Protein AF-A0A1A8PY53-F1 (afdb_monomer_lite)

Foldseek 3Di:
DVVVVVVVVVVVVVVVVVVVVVVVVVVVVVVVVVVVVVVVVVVVVVVVVVVVVVVVVVVVVVVVVVVVVVVVVVVVVVVVVVVVVVVVVVVVVVVVVVVVVVVVVVVVVVVVVVVVVVVVVVVVVVVVVVVVVVVVVVVVVVVVVVVVVVVVVVVVVVVVVVVVVVVVVVVVVVVVVVVVVVVVVVVVVVVVVVVVVVVVVVVVVVVVVVVVVVVVVVVVVVVVVVVVVVVLVVLVVVLVVCPVPPVVSVVSVVVSCVVPPDDDDDDDDDDDDDPPDPVVVVVVVVVVVVVVVVVVVVVVVVVVVVVVVVVVVVVVVVVVVVVVVVVVVVVVVVVVVVVVVVVVPDDDDDDDDDDDDDDDDD

Secondary structure (DSSP, 8-state):
-HHHHHHHHHHHHHHHHHHHHHHHHHHHHHHHHHHHHHHHHHHHHHHHHHHHHHHHHHHHHHHHHHHHHHHHHHHHHHHHHHHHHHHHHHHHHHHHHHHHHHHHHHHHHHHHHHHHHHHHHHHHHHHHHHHHHHHHHHHHHHHHHHHHHHHHHHHHHHHHHHHHHHHHHHHHHHHHHHHHHHHHHHHHHHHHHHHHHHHHHHHHHHHHHHHHHHHHHHHHHHHHHHHHHHHHHHHHHHHHTTTT-HHHHHHHHHHHHHHHS-------------S-HHHHHHHHHHHHHHHHHHHHHHHHHHHHHHHHHHHHHHHHHHHHHHHHHHHHHHHHHHHHHHHHHHHTT-----------------

pLDDT: mean 85.04, std 17.46, range [30.48, 98.69]

Sequence (362 aa):
LALEDLTQVYKVKLQEKTQLLVQHQKEAEQKVHEFEKILKQAKEDEKEKIRLIQARFEQQLHSEKETNEDLKKRAAVMAQKLHGAQRQADGWCDDVTKLKQEQQRLLGLIRSLEGDITEQKRQISGHEKTGLDKDNTISSLMKKNQDLETFKFLLEFQVNDFQKQMESQQDEINKTREKIQQLEDILLQKDKSNSQLKLSVSDLRLKLKTKDKEMRRETQKGKNLETFLERLKSDLHGCVGFIQDPKQLRDSILKMYSHYGPQLDHVEKSGAAQHVPEVFLHHQDLQEKTISSLKQKLENSAKEREKVSAQMTKENEMLITEINALRKELHVVRTQLVHMKRSRTRPDQDTPREELKHQEVR

Radius of gyration: 98.86 Å; chains: 1; bounding box: 203×68×296 Å

Organism: NCBI:txid451742

Structure (mmCIF, N/CA/C/O backbone):
data_AF-A0A1A8PY53-F1
#
_entry.id   AF-A0A1A8PY53-F1
#
loop_
_atom_site.group_PDB
_atom_site.id
_atom_site.type_symbol
_atom_site.label_atom_id
_atom_site.label_alt_id
_atom_site.label_comp_id
_atom_site.label_asym_id
_atom_site.label_entity_id
_atom_site.label_seq_id
_atom_site.pdbx_PDB_ins_code
_atom_site.Cartn_x
_atom_site.Cartn_y
_atom_site.Cartn_z
_atom_site.occupancy
_atom_site.B_iso_or_equiv
_atom_site.auth_seq_id
_atom_site.auth_comp_id
_atom_site.auth_asym_id
_atom_site.auth_atom_id
_atom_site.pdbx_PDB_model_num
ATOM 1 N N . LEU A 1 1 ? 104.056 30.413 -156.295 1.00 52.03 1 LEU A N 1
ATOM 2 C CA . LEU A 1 1 ? 105.214 30.256 -155.379 1.00 52.03 1 LEU A CA 1
ATOM 3 C C . LEU A 1 1 ? 105.067 31.036 -154.061 1.00 52.03 1 LEU A C 1
ATOM 5 O O . LEU A 1 1 ? 104.811 30.369 -153.081 1.00 52.03 1 LEU A O 1
ATOM 9 N N . ALA A 1 2 ? 105.083 32.377 -153.967 1.00 55.47 2 ALA A N 1
ATOM 10 C CA . ALA A 1 2 ? 104.889 33.053 -152.655 1.00 55.47 2 ALA A CA 1
ATOM 11 C C . ALA A 1 2 ? 103.421 33.136 -152.150 1.00 55.47 2 ALA A C 1
ATOM 13 O O . ALA A 1 2 ? 103.178 33.256 -150.951 1.00 55.47 2 ALA A O 1
ATOM 14 N N . LEU A 1 3 ? 102.430 33.070 -153.052 1.00 57.22 3 LEU A N 1
ATOM 15 C CA . LEU A 1 3 ? 101.000 33.184 -152.711 1.00 57.22 3 LEU A CA 1
ATOM 16 C C . LEU A 1 3 ? 100.371 31.840 -152.281 1.00 57.22 3 LEU A C 1
ATOM 18 O O . LEU A 1 3 ? 99.445 31.813 -151.471 1.00 57.22 3 LEU A O 1
ATOM 22 N N . GLU A 1 4 ? 100.881 30.722 -152.805 1.00 60.38 4 GLU A N 1
ATOM 23 C CA . GLU A 1 4 ? 100.404 29.366 -152.484 1.00 60.38 4 GLU A CA 1
ATOM 24 C C . GLU A 1 4 ? 100.828 28.935 -151.080 1.00 60.38 4 GLU A C 1
ATOM 26 O O . GLU A 1 4 ? 99.995 28.416 -150.339 1.00 60.38 4 GLU A O 1
ATOM 31 N N . ASP A 1 5 ? 102.058 29.252 -150.665 1.00 60.44 5 ASP A N 1
ATOM 32 C CA . ASP A 1 5 ? 102.538 28.967 -149.308 1.00 60.44 5 ASP A CA 1
ATOM 33 C C . ASP A 1 5 ? 101.755 29.760 -148.250 1.00 60.44 5 ASP A C 1
ATOM 35 O O . ASP A 1 5 ? 101.360 29.209 -147.222 1.00 60.44 5 ASP A O 1
ATOM 39 N N . LEU A 1 6 ? 101.429 31.031 -148.519 1.00 66.62 6 LEU A N 1
ATOM 40 C CA . LEU A 1 6 ? 100.606 31.844 -147.617 1.00 66.62 6 LEU A CA 1
ATOM 41 C C . LEU A 1 6 ? 99.175 31.288 -147.510 1.00 66.62 6 LEU A C 1
ATOM 43 O O . LEU A 1 6 ? 98.624 31.185 -146.414 1.00 66.62 6 LEU A O 1
ATOM 47 N N . THR A 1 7 ? 98.590 30.867 -148.635 1.00 69.12 7 THR A N 1
ATOM 48 C CA . THR A 1 7 ? 97.247 30.265 -148.674 1.00 69.12 7 THR A CA 1
ATOM 49 C C . THR A 1 7 ? 97.213 28.927 -147.930 1.00 69.12 7 THR A C 1
ATOM 51 O O . THR A 1 7 ? 96.266 28.662 -147.190 1.00 69.12 7 THR A O 1
ATOM 54 N N . GLN A 1 8 ? 98.263 28.111 -148.049 1.00 74.50 8 GLN A N 1
ATOM 55 C CA . GLN A 1 8 ? 98.390 26.842 -147.334 1.00 74.50 8 GLN A CA 1
ATOM 56 C C . GLN A 1 8 ? 98.553 27.053 -145.820 1.00 74.50 8 GLN A C 1
ATOM 58 O O . GLN A 1 8 ? 97.888 26.373 -145.040 1.00 74.50 8 GLN A O 1
ATOM 63 N N . VAL A 1 9 ? 99.343 28.043 -145.384 1.00 73.31 9 VAL A N 1
ATOM 64 C CA . VAL A 1 9 ? 99.488 28.400 -143.958 1.00 73.31 9 VAL A CA 1
ATOM 65 C C . VAL A 1 9 ? 98.163 28.888 -143.359 1.00 73.31 9 VAL A C 1
ATOM 67 O O . VAL A 1 9 ? 97.801 28.474 -142.256 1.00 73.31 9 VAL A O 1
ATOM 70 N N . TYR A 1 10 ? 97.398 29.724 -144.072 1.00 74.69 10 TYR A N 1
ATOM 71 C CA . TYR A 1 10 ? 96.073 30.152 -143.606 1.00 74.69 10 TYR A CA 1
ATOM 72 C C . TYR A 1 10 ? 95.036 29.026 -143.640 1.00 74.69 10 TYR A C 1
ATOM 74 O O . TYR A 1 10 ? 94.177 28.983 -142.763 1.00 74.69 10 TYR A O 1
ATOM 82 N N . LYS A 1 11 ? 95.132 28.085 -144.586 1.00 77.50 11 LYS A N 1
ATOM 83 C CA . LYS A 1 11 ? 94.270 26.896 -144.643 1.00 77.50 11 LYS A CA 1
ATOM 84 C C . LYS A 1 11 ? 94.536 25.946 -143.475 1.00 77.50 11 LYS A C 1
ATOM 86 O O . LYS A 1 11 ? 93.580 25.486 -142.859 1.00 77.50 11 LYS A O 1
ATOM 91 N N . VAL A 1 12 ? 95.804 25.722 -143.120 1.00 79.19 12 VAL A N 1
ATOM 92 C CA . VAL A 1 12 ? 96.189 24.955 -141.923 1.00 79.19 12 VAL A CA 1
ATOM 93 C C . VAL A 1 12 ? 95.714 25.667 -140.656 1.00 79.19 12 VAL A C 1
ATOM 95 O O . VAL A 1 12 ? 95.038 25.044 -139.847 1.00 79.19 12 VAL A O 1
ATOM 98 N N . LYS A 1 13 ? 95.929 26.985 -140.523 1.00 79.06 13 LYS A N 1
ATOM 99 C CA . LYS A 1 13 ? 95.395 27.770 -139.390 1.00 79.06 13 LYS A CA 1
ATOM 100 C C . LYS A 1 13 ? 93.873 27.727 -139.293 1.00 79.06 13 LYS A C 1
ATOM 102 O O . LYS A 1 13 ? 93.337 27.680 -138.190 1.00 79.06 13 LYS A O 1
ATOM 107 N N . LEU A 1 14 ? 93.167 27.779 -140.422 1.00 79.25 14 LEU A N 1
ATOM 108 C CA . LEU A 1 14 ? 91.711 27.677 -140.450 1.00 79.25 14 LEU A CA 1
ATOM 109 C C . LEU A 1 14 ? 91.275 26.284 -139.998 1.00 79.25 14 LEU A C 1
ATOM 111 O O . LEU A 1 14 ? 90.391 26.177 -139.160 1.00 79.25 14 LEU A O 1
ATOM 115 N N . GLN A 1 15 ? 91.936 25.235 -140.484 1.00 82.25 15 GLN A N 1
ATOM 116 C CA . GLN A 1 15 ? 91.650 23.854 -140.112 1.00 82.25 15 GLN A CA 1
ATOM 117 C C . GLN A 1 15 ? 91.953 23.581 -138.631 1.00 82.25 15 GLN A C 1
ATOM 119 O O . GLN A 1 15 ? 91.125 22.977 -137.957 1.00 82.25 15 GLN A O 1
ATOM 124 N N . GLU A 1 16 ? 93.061 24.098 -138.096 1.00 81.62 16 GLU A N 1
ATOM 125 C CA . GLU A 1 16 ? 93.387 24.071 -136.664 1.00 81.62 16 GLU A CA 1
ATOM 126 C C . GLU A 1 16 ? 92.345 24.828 -135.836 1.00 81.62 16 GLU A C 1
ATOM 128 O O . GLU A 1 16 ? 91.866 24.316 -134.828 1.00 81.62 16 GLU A O 1
ATOM 133 N N . LYS A 1 17 ? 91.943 26.035 -136.260 1.00 81.50 17 LYS A N 1
ATOM 134 C CA . LYS A 1 17 ? 90.906 26.810 -135.565 1.00 81.50 17 LYS A CA 1
ATOM 135 C C . LYS A 1 17 ? 89.552 26.115 -135.614 1.00 81.50 17 LYS A C 1
ATOM 137 O O . LYS A 1 17 ? 88.879 26.096 -134.594 1.00 81.50 17 LYS A O 1
ATOM 142 N N . THR A 1 18 ? 89.168 25.513 -136.738 1.00 81.19 18 THR A N 1
ATOM 143 C CA . THR A 1 18 ? 87.942 24.714 -136.862 1.00 81.19 18 THR A CA 1
ATOM 144 C C . THR A 1 18 ? 88.008 23.462 -135.992 1.00 81.19 18 THR A C 1
ATOM 146 O O . THR A 1 18 ? 87.032 23.162 -135.315 1.00 81.19 18 THR A O 1
ATOM 149 N N . GLN A 1 19 ? 89.144 22.763 -135.945 1.00 83.88 19 GLN A N 1
ATOM 150 C CA . GLN A 1 19 ? 89.339 21.618 -135.051 1.00 83.88 19 GLN A CA 1
ATOM 151 C C . GLN A 1 19 ? 89.244 22.028 -133.580 1.00 83.88 19 GLN A C 1
ATOM 153 O O . GLN A 1 19 ? 88.549 21.365 -132.818 1.00 83.88 19 GLN A O 1
ATOM 158 N N . LEU A 1 20 ? 89.857 23.151 -133.199 1.00 86.12 20 LEU A N 1
ATOM 159 C CA . LEU A 1 20 ? 89.767 23.702 -131.848 1.00 86.12 20 LEU A CA 1
ATOM 160 C C . LEU A 1 20 ? 88.324 24.105 -131.498 1.00 86.12 20 LEU A C 1
ATOM 162 O O . LEU A 1 20 ? 87.870 23.876 -130.383 1.00 86.12 20 LEU A O 1
ATOM 166 N N . LEU A 1 21 ? 87.579 24.667 -132.455 1.00 83.19 21 LEU A N 1
ATOM 167 C CA . LEU A 1 21 ? 86.178 25.057 -132.277 1.00 83.19 21 LEU A CA 1
ATOM 168 C C . LEU A 1 21 ? 85.278 23.826 -132.117 1.00 83.19 21 LEU A C 1
ATOM 170 O O . LEU A 1 21 ? 84.469 23.788 -131.199 1.00 83.19 21 LEU A O 1
ATOM 174 N N . VAL A 1 22 ? 85.468 22.790 -132.939 1.00 86.31 22 VAL A N 1
ATOM 175 C CA . VAL A 1 22 ? 84.771 21.497 -132.808 1.00 86.31 22 VAL A CA 1
ATOM 176 C C . VAL A 1 22 ? 85.124 20.814 -131.487 1.00 86.31 22 VAL A C 1
ATOM 178 O O . VAL A 1 22 ? 84.250 20.242 -130.841 1.00 86.31 22 VAL A O 1
ATOM 181 N N . GLN A 1 23 ? 86.383 20.893 -131.054 1.00 87.38 23 GLN A N 1
ATOM 182 C CA . GLN A 1 23 ? 86.809 20.367 -129.764 1.00 87.38 23 GLN A CA 1
ATOM 183 C C . GLN A 1 23 ? 86.127 21.110 -128.609 1.00 87.38 23 GLN A C 1
ATOM 185 O O . GLN A 1 23 ? 85.518 20.462 -127.765 1.00 87.38 23 GLN A O 1
ATOM 190 N N . HIS A 1 24 ? 86.143 22.444 -128.599 1.00 87.69 24 HIS A N 1
ATOM 191 C CA . HIS A 1 24 ? 85.456 23.235 -127.576 1.00 87.69 24 HIS A CA 1
ATOM 192 C C . HIS A 1 24 ? 83.933 23.057 -127.602 1.00 87.69 24 HIS A C 1
ATOM 194 O O . HIS A 1 24 ? 83.312 23.027 -126.544 1.00 87.69 24 HIS A O 1
ATOM 200 N N . GLN A 1 25 ? 83.329 22.896 -128.782 1.00 87.69 25 GLN A N 1
ATOM 201 C CA . GLN A 1 25 ? 81.911 22.570 -128.944 1.00 87.69 25 GLN A CA 1
ATOM 202 C C . GLN A 1 25 ? 81.597 21.215 -128.295 1.00 87.69 25 GLN A C 1
ATOM 204 O O . GLN A 1 25 ? 80.686 21.117 -127.479 1.00 87.69 25 GLN A O 1
ATOM 209 N N . LYS A 1 26 ? 82.403 20.188 -128.590 1.00 88.50 26 LYS A N 1
ATOM 210 C CA . LYS A 1 26 ? 82.258 18.850 -128.009 1.00 88.50 26 LYS A CA 1
ATOM 211 C C . LYS A 1 26 ? 82.481 18.856 -126.495 1.00 88.50 26 LYS A C 1
ATOM 213 O O . LYS A 1 26 ? 81.737 18.207 -125.769 1.00 88.50 26 LYS A O 1
ATOM 218 N N . GLU A 1 27 ? 83.469 19.604 -126.007 1.00 88.94 27 GLU A N 1
ATOM 219 C CA . GLU A 1 27 ? 83.715 19.807 -124.573 1.00 88.94 27 GLU A CA 1
ATOM 220 C C . GLU A 1 27 ? 82.545 20.541 -123.894 1.00 88.94 27 GLU A C 1
ATOM 222 O O . GLU A 1 27 ? 82.179 20.207 -122.768 1.00 88.94 27 GLU A O 1
ATOM 227 N N . ALA A 1 28 ? 81.931 21.525 -124.560 1.00 88.50 28 ALA A N 1
ATOM 228 C CA . ALA A 1 28 ? 80.759 22.233 -124.052 1.00 88.50 28 ALA A CA 1
ATOM 229 C C . ALA A 1 28 ? 79.522 21.324 -123.998 1.00 88.50 28 ALA A C 1
ATOM 231 O O . ALA A 1 28 ? 78.835 21.297 -122.980 1.00 88.50 28 ALA A O 1
ATOM 232 N N . GLU A 1 29 ? 79.271 20.536 -125.045 1.00 90.94 29 GLU A N 1
ATOM 233 C CA . GLU A 1 29 ? 78.186 19.548 -125.092 1.00 90.94 29 GLU A CA 1
ATOM 234 C C . GLU A 1 29 ? 78.358 18.463 -124.021 1.00 90.94 29 GLU A C 1
ATOM 236 O O . GLU A 1 29 ? 77.401 18.125 -123.323 1.00 90.94 29 GLU A O 1
ATOM 241 N N . GLN A 1 30 ? 79.586 17.968 -123.821 1.00 90.94 30 GLN A N 1
ATOM 242 C CA . GLN A 1 30 ? 79.909 17.036 -122.736 1.00 90.94 30 GLN A CA 1
ATOM 243 C C . GLN A 1 30 ? 79.626 17.649 -121.363 1.00 90.94 30 GLN A C 1
ATOM 245 O O . GLN A 1 30 ? 78.945 17.025 -120.553 1.00 90.94 30 GLN A O 1
ATOM 250 N N . LYS A 1 31 ? 80.067 18.891 -121.121 1.00 90.44 31 LYS A N 1
ATOM 251 C CA . LYS A 1 31 ? 79.788 19.600 -119.864 1.00 90.44 31 LYS A CA 1
ATOM 252 C C . LYS A 1 31 ? 78.292 19.796 -119.634 1.00 90.44 31 LYS A C 1
ATOM 254 O O . LYS A 1 31 ? 77.831 19.582 -118.519 1.00 90.44 31 LYS A O 1
ATOM 259 N N . VAL A 1 32 ? 77.523 20.176 -120.657 1.00 92.00 32 VAL A N 1
ATOM 260 C CA . VAL A 1 32 ? 76.059 20.311 -120.546 1.00 92.00 32 VAL A CA 1
ATOM 261 C C . VAL A 1 32 ? 75.428 18.974 -120.169 1.00 92.00 32 VAL A C 1
ATOM 263 O O . VAL A 1 32 ? 74.654 18.924 -119.217 1.00 92.00 32 VAL A O 1
ATOM 266 N N . HIS A 1 33 ? 75.809 17.884 -120.838 1.00 92.56 33 HIS A N 1
ATOM 267 C CA . HIS A 1 33 ? 75.288 16.554 -120.529 1.00 92.56 33 HIS A CA 1
ATOM 268 C C . HIS A 1 33 ? 75.649 16.092 -119.105 1.00 92.56 33 HIS A C 1
ATOM 270 O O . HIS A 1 33 ? 74.815 15.531 -118.390 1.00 92.56 33 HIS A O 1
ATOM 276 N N . GLU A 1 34 ? 76.878 16.359 -118.657 1.00 92.06 34 GLU A N 1
ATOM 277 C CA . GLU A 1 34 ? 77.311 16.093 -117.283 1.00 92.06 34 GLU A CA 1
ATOM 278 C C . GLU A 1 34 ? 76.508 16.915 -116.267 1.00 92.06 34 GLU A C 1
ATOM 280 O O . GLU A 1 34 ? 76.010 16.353 -115.289 1.00 92.06 34 GLU A O 1
ATOM 285 N N . PHE A 1 35 ? 76.305 18.214 -116.512 1.00 92.00 35 PHE A N 1
ATOM 286 C CA . PHE A 1 35 ? 75.484 19.070 -115.654 1.00 92.00 35 PHE A CA 1
ATOM 287 C C . PHE A 1 35 ? 74.021 18.623 -115.613 1.00 92.00 35 PHE A C 1
ATOM 289 O O . PHE A 1 35 ? 73.431 18.597 -114.534 1.00 92.00 35 PHE A O 1
ATOM 296 N N . GLU A 1 36 ? 73.434 18.221 -116.740 1.00 93.06 36 GLU A N 1
ATOM 297 C CA . GLU A 1 36 ? 72.077 17.668 -116.790 1.00 93.06 36 GLU A CA 1
ATOM 298 C C . GLU A 1 36 ? 71.957 16.390 -115.955 1.00 93.06 36 GLU A C 1
ATOM 300 O O . GLU A 1 36 ? 70.988 16.223 -115.210 1.00 93.06 36 GLU A O 1
ATOM 305 N N . LYS A 1 37 ? 72.959 15.506 -116.026 1.00 93.19 37 LYS A N 1
ATOM 306 C CA . LYS A 1 37 ? 73.004 14.280 -115.224 1.00 93.19 37 LYS A CA 1
ATOM 307 C C . LYS A 1 37 ? 73.140 14.582 -113.731 1.00 93.19 37 LYS A C 1
ATOM 309 O O . LYS A 1 37 ? 72.402 13.999 -112.938 1.00 93.19 37 LYS A O 1
ATOM 314 N N . ILE A 1 38 ? 74.023 15.509 -113.349 1.00 93.06 38 ILE A N 1
ATOM 315 C CA . ILE A 1 38 ? 74.176 15.966 -111.957 1.00 93.06 38 ILE A CA 1
ATOM 316 C C . ILE A 1 38 ? 72.863 16.569 -111.454 1.00 93.06 38 ILE A C 1
ATOM 318 O O . ILE A 1 38 ? 72.406 16.236 -110.364 1.00 93.06 38 ILE A O 1
ATOM 322 N N . LEU A 1 39 ? 72.218 17.414 -112.259 1.00 94.25 39 LEU A N 1
ATOM 323 C CA . LEU A 1 39 ? 70.966 18.071 -111.898 1.00 94.25 39 LEU A CA 1
ATOM 324 C C . LEU A 1 39 ? 69.808 17.072 -111.777 1.00 94.25 39 LEU A C 1
ATOM 326 O O . LEU A 1 39 ? 68.959 17.216 -110.898 1.00 94.25 39 LEU A O 1
ATOM 330 N N . LYS A 1 40 ? 69.772 16.038 -112.624 1.00 94.94 40 LYS A N 1
ATOM 331 C CA . LYS A 1 40 ? 68.805 14.942 -112.503 1.00 94.94 40 LYS A CA 1
ATOM 332 C C . LYS A 1 40 ? 69.038 14.132 -111.227 1.00 94.94 40 LYS A C 1
ATOM 334 O O . LYS A 1 40 ? 68.074 13.910 -110.500 1.00 94.94 40 LYS A O 1
ATOM 339 N N . GLN A 1 41 ? 70.285 13.762 -110.931 1.00 94.12 41 GLN A N 1
ATOM 340 C CA . GLN A 1 41 ? 70.627 13.039 -109.704 1.00 94.12 41 GLN A CA 1
ATOM 341 C C . GLN A 1 41 ? 70.267 13.858 -108.460 1.00 94.12 41 GLN A C 1
ATOM 343 O O . GLN A 1 41 ? 69.580 13.353 -107.584 1.00 94.12 41 GLN A O 1
ATOM 348 N N . ALA A 1 42 ? 70.630 15.144 -108.422 1.00 93.94 42 ALA A N 1
ATOM 349 C CA . ALA A 1 42 ? 70.297 16.033 -107.311 1.00 93.94 42 ALA A CA 1
ATOM 350 C C . ALA A 1 42 ? 68.777 16.126 -107.083 1.00 93.94 42 ALA A C 1
ATOM 352 O O . ALA A 1 42 ? 68.316 16.036 -105.948 1.00 93.94 42 ALA A O 1
ATOM 353 N N . LYS A 1 43 ? 67.983 16.231 -108.159 1.00 93.81 43 LYS A N 1
ATOM 354 C CA . LYS A 1 43 ? 66.513 16.218 -108.077 1.00 93.81 43 LYS A CA 1
ATOM 355 C C . LYS A 1 43 ? 65.957 14.884 -107.579 1.00 93.81 43 LYS A C 1
ATOM 357 O O . LYS A 1 43 ? 64.955 14.880 -106.870 1.00 93.81 43 LYS A O 1
ATOM 362 N N . GLU A 1 44 ? 66.529 13.757 -107.994 1.00 94.81 44 GLU A N 1
ATOM 363 C CA . GLU A 1 44 ? 66.113 12.432 -107.516 1.00 94.81 44 GLU A CA 1
ATOM 364 C C . GLU A 1 44 ? 66.472 12.237 -106.037 1.00 94.81 44 GLU A C 1
ATOM 366 O O . GLU A 1 44 ? 65.609 11.820 -105.266 1.00 94.81 44 GLU A O 1
ATOM 371 N N . ASP A 1 45 ? 67.664 12.660 -105.613 1.00 95.31 45 ASP A N 1
ATOM 372 C CA . ASP A 1 45 ? 68.097 12.635 -104.213 1.00 95.31 45 ASP A CA 1
ATOM 373 C C . ASP A 1 45 ? 67.215 13.531 -103.329 1.00 95.31 45 ASP A C 1
ATOM 375 O O . ASP A 1 45 ? 66.833 13.144 -102.224 1.00 95.31 45 ASP A O 1
ATOM 379 N N . GLU A 1 46 ? 66.861 14.733 -103.795 1.00 94.56 46 GLU A N 1
ATOM 380 C CA . GLU A 1 46 ? 65.921 15.620 -103.099 1.00 94.56 46 GLU A CA 1
ATOM 381 C C . GLU A 1 46 ? 64.527 15.000 -102.989 1.00 94.56 46 GLU A C 1
ATOM 383 O O . GLU A 1 46 ? 63.930 15.029 -101.912 1.00 94.56 46 GLU A O 1
ATOM 388 N N . LYS A 1 47 ? 64.014 14.387 -104.065 1.00 96.06 47 LYS A N 1
ATOM 389 C CA . LYS A 1 47 ? 62.729 13.671 -104.033 1.00 96.06 47 LYS A CA 1
ATOM 390 C C . LYS A 1 47 ? 62.753 12.516 -103.042 1.00 96.06 47 LYS A C 1
ATOM 392 O O . LYS A 1 47 ? 61.778 12.334 -102.317 1.00 96.06 47 LYS A O 1
ATOM 397 N N . GLU A 1 48 ? 63.843 11.760 -102.989 1.00 95.12 48 GLU A N 1
ATOM 398 C CA . GLU A 1 48 ? 63.968 10.642 -102.059 1.00 95.12 48 GLU A CA 1
ATOM 399 C C . GLU A 1 48 ? 64.065 11.125 -100.609 1.00 95.12 48 GLU A C 1
ATOM 401 O O . GLU A 1 48 ? 63.371 10.607 -99.737 1.00 95.12 48 GLU A O 1
ATOM 406 N N . LYS A 1 49 ? 64.813 12.205 -100.346 1.00 95.62 49 LYS A N 1
ATOM 407 C CA . LYS A 1 49 ? 64.818 12.865 -99.029 1.00 95.62 49 LYS A CA 1
ATOM 408 C C . LYS A 1 49 ? 63.419 13.328 -98.621 1.00 95.62 49 LYS A C 1
ATOM 410 O O . LYS A 1 49 ? 63.020 13.096 -97.482 1.00 95.62 49 LYS A O 1
ATOM 415 N N . ILE A 1 50 ? 62.662 13.945 -99.533 1.00 95.69 50 ILE A N 1
ATOM 416 C CA . ILE A 1 50 ? 61.277 14.367 -99.275 1.00 95.69 50 ILE A CA 1
ATOM 417 C C . ILE A 1 50 ? 60.402 13.157 -98.935 1.00 95.69 50 ILE A C 1
ATOM 419 O O . ILE A 1 50 ? 59.673 13.212 -97.946 1.00 95.69 50 ILE A O 1
ATOM 423 N N . ARG A 1 51 ? 60.504 12.054 -99.689 1.00 95.88 51 ARG A N 1
ATOM 424 C CA . ARG A 1 51 ? 59.752 10.818 -99.410 1.00 95.88 51 ARG A CA 1
ATOM 425 C C . ARG A 1 51 ? 60.094 10.223 -98.051 1.00 95.88 51 ARG A C 1
ATOM 427 O O . ARG A 1 51 ? 59.186 9.871 -97.309 1.00 95.88 51 ARG A O 1
ATOM 434 N N . LEU A 1 52 ? 61.377 10.144 -97.699 1.00 95.94 52 LEU A N 1
ATOM 435 C CA . LEU A 1 52 ? 61.814 9.636 -96.395 1.00 95.94 52 LEU A CA 1
ATOM 436 C C . LEU A 1 52 ? 61.280 10.499 -95.246 1.00 95.94 52 LEU A C 1
ATOM 438 O O . LEU A 1 52 ? 60.813 9.972 -94.237 1.00 95.94 52 LEU A O 1
ATOM 442 N N . ILE A 1 53 ? 61.312 11.825 -95.406 1.00 95.56 53 ILE A N 1
ATOM 443 C CA . ILE A 1 53 ? 60.751 12.763 -94.429 1.00 95.56 53 ILE A CA 1
ATOM 444 C C . ILE A 1 53 ? 59.231 12.579 -94.313 1.00 95.56 53 ILE A C 1
ATOM 446 O O . ILE A 1 53 ? 58.722 12.494 -93.196 1.00 95.56 53 ILE A O 1
ATOM 450 N N . GLN A 1 54 ? 58.515 12.474 -95.436 1.00 96.25 54 GLN A N 1
ATOM 451 C CA . GLN A 1 54 ? 57.070 12.223 -95.460 1.00 96.25 54 GLN A CA 1
ATOM 452 C C . GLN A 1 54 ? 56.717 10.908 -94.763 1.00 96.25 54 GLN A C 1
ATOM 454 O O . GLN A 1 54 ? 55.914 10.925 -93.837 1.00 96.25 54 GLN A O 1
ATOM 459 N N . ALA A 1 55 ? 57.379 9.804 -95.120 1.00 96.06 55 ALA A N 1
ATOM 460 C CA . ALA A 1 55 ? 57.149 8.496 -94.512 1.00 96.06 55 ALA A CA 1
ATOM 461 C C . ALA A 1 55 ? 57.401 8.515 -92.996 1.00 96.06 55 ALA A C 1
ATOM 463 O O . ALA A 1 55 ? 56.611 7.976 -92.222 1.00 96.06 55 ALA A O 1
ATOM 464 N N . ARG A 1 56 ? 58.466 9.196 -92.547 1.00 96.94 56 ARG A N 1
ATOM 465 C CA . ARG A 1 56 ? 58.750 9.363 -91.116 1.00 96.94 56 ARG A CA 1
ATOM 466 C C . ARG A 1 56 ? 57.646 10.146 -90.404 1.00 96.94 56 ARG A C 1
ATOM 468 O O . ARG A 1 56 ? 57.225 9.743 -89.321 1.00 96.94 56 ARG A O 1
ATOM 475 N N . PHE A 1 57 ? 57.179 11.253 -90.984 1.00 96.69 57 PHE A N 1
ATOM 476 C CA . PHE A 1 57 ? 56.102 12.049 -90.393 1.00 96.69 57 PHE A CA 1
ATOM 477 C C . PHE A 1 57 ? 54.755 11.323 -90.412 1.00 96.69 57 PHE A C 1
ATOM 479 O O . PHE A 1 57 ? 54.007 11.431 -89.444 1.00 96.69 57 PHE A O 1
ATOM 486 N N . GLU A 1 58 ? 54.449 10.556 -91.457 1.00 95.69 58 GLU A N 1
ATOM 487 C CA . GLU A 1 58 ? 53.248 9.720 -91.528 1.00 95.69 58 GLU A CA 1
ATOM 488 C C . GLU A 1 58 ? 53.267 8.625 -90.464 1.00 95.69 58 GLU A C 1
ATOM 490 O O . GLU A 1 58 ? 52.274 8.445 -89.758 1.00 95.69 58 GLU A O 1
ATOM 495 N N . GLN A 1 59 ? 54.407 7.951 -90.285 1.00 96.56 59 GLN A N 1
ATOM 496 C CA . GLN A 1 59 ? 54.578 6.956 -89.231 1.00 96.56 59 GLN A CA 1
ATOM 497 C C . GLN A 1 59 ? 54.400 7.582 -87.844 1.00 96.56 59 GLN A C 1
ATOM 499 O O . GLN A 1 59 ? 53.670 7.037 -87.019 1.00 96.56 59 GLN A O 1
ATOM 504 N N . GLN A 1 60 ? 55.016 8.742 -87.597 1.00 96.56 60 GLN A N 1
ATOM 505 C CA . GLN A 1 60 ? 54.894 9.437 -86.316 1.00 96.56 60 GLN A CA 1
ATOM 506 C C . GLN A 1 60 ? 53.453 9.911 -86.064 1.00 96.56 60 GLN A C 1
ATOM 508 O O . GLN A 1 60 ? 52.926 9.748 -84.965 1.00 96.56 60 GLN A O 1
ATOM 513 N N . LEU A 1 61 ? 52.777 10.441 -87.087 1.00 96.62 61 LEU A N 1
ATOM 514 C CA . LEU A 1 61 ? 51.372 10.834 -86.997 1.00 96.62 61 LEU A CA 1
ATOM 515 C C . LEU A 1 61 ? 50.467 9.627 -86.731 1.00 96.62 61 LEU A C 1
ATOM 517 O O . LEU A 1 61 ? 49.494 9.746 -85.989 1.00 96.62 61 LEU A O 1
ATOM 521 N N . HIS A 1 62 ? 50.762 8.478 -87.337 1.00 96.50 62 HIS A N 1
ATOM 522 C CA . HIS A 1 62 ? 50.012 7.253 -87.103 1.00 96.50 62 HIS A CA 1
ATOM 523 C C . HIS A 1 62 ? 50.202 6.749 -85.670 1.00 96.50 62 HIS A C 1
ATOM 525 O O . HIS A 1 62 ? 49.204 6.534 -84.985 1.00 96.50 62 HIS A O 1
ATOM 531 N N . SER A 1 63 ? 51.444 6.683 -85.174 1.00 96.06 63 SER A N 1
ATOM 532 C CA . SER A 1 63 ? 51.714 6.283 -83.788 1.00 96.06 63 SER A CA 1
ATOM 533 C C . SER A 1 63 ? 51.067 7.227 -82.773 1.00 96.06 63 SER A C 1
ATOM 535 O O . SER A 1 63 ? 50.482 6.762 -81.803 1.00 96.06 63 SER A O 1
ATOM 537 N N . GLU A 1 64 ? 51.096 8.543 -83.011 1.00 95.50 64 GLU A N 1
ATOM 538 C CA . GLU A 1 64 ? 50.433 9.523 -82.135 1.00 95.50 64 GLU A CA 1
ATOM 539 C C . GLU A 1 64 ? 48.901 9.401 -82.167 1.00 95.50 64 GLU A C 1
ATOM 541 O O . GLU A 1 64 ? 48.220 9.641 -81.170 1.00 95.50 64 GLU A O 1
ATOM 546 N N . LYS A 1 65 ? 48.315 9.013 -83.307 1.00 96.50 65 LYS A N 1
ATOM 547 C CA . LYS A 1 65 ? 46.874 8.735 -83.391 1.00 96.50 65 LYS A CA 1
ATOM 548 C C . LYS A 1 65 ? 46.501 7.481 -82.604 1.00 96.50 65 LYS A C 1
ATOM 550 O O . LYS A 1 65 ? 45.507 7.514 -81.883 1.00 96.50 65 LYS A O 1
ATOM 555 N N . GLU A 1 66 ? 47.281 6.408 -82.715 1.00 96.12 66 GLU A N 1
ATOM 556 C CA . GLU A 1 66 ? 47.047 5.171 -81.959 1.00 96.12 66 GLU A CA 1
ATOM 557 C C . GLU A 1 66 ? 47.159 5.401 -80.447 1.00 96.12 66 GLU A C 1
ATOM 559 O O . GLU A 1 66 ? 46.248 5.035 -79.700 1.00 96.12 66 GLU A O 1
ATOM 564 N N . THR A 1 67 ? 48.212 6.090 -79.990 1.00 96.19 67 THR A N 1
ATOM 565 C CA . THR A 1 67 ? 48.374 6.424 -78.567 1.00 96.19 67 THR A CA 1
ATOM 566 C C . THR A 1 67 ? 47.237 7.310 -78.062 1.00 96.19 67 THR A C 1
ATOM 568 O O . THR A 1 67 ? 46.741 7.092 -76.957 1.00 96.19 67 THR A O 1
ATOM 571 N N . ASN A 1 68 ? 46.773 8.277 -78.860 1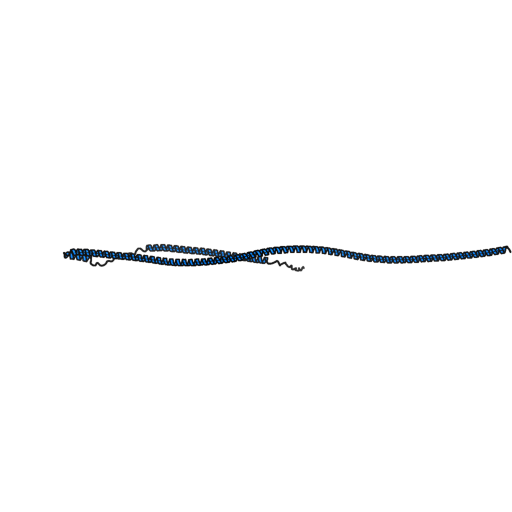.00 96.88 68 ASN A N 1
ATOM 572 C CA . ASN A 1 68 ? 45.639 9.130 -78.506 1.00 96.88 68 ASN A CA 1
ATOM 573 C C . ASN A 1 68 ? 44.337 8.325 -78.375 1.00 96.88 68 ASN A C 1
ATOM 575 O O . ASN A 1 68 ? 43.623 8.473 -77.383 1.00 96.88 68 ASN A O 1
ATOM 579 N N . GLU A 1 69 ? 44.039 7.428 -79.318 1.00 96.62 69 GLU A N 1
ATOM 580 C CA . GLU A 1 69 ? 42.856 6.565 -79.222 1.00 96.62 69 GLU A CA 1
ATOM 581 C C . GLU A 1 69 ? 42.907 5.643 -77.995 1.00 96.62 69 GLU A C 1
ATOM 583 O O . GLU A 1 69 ? 41.905 5.486 -77.292 1.00 96.62 69 GLU A O 1
ATOM 588 N N . ASP A 1 70 ? 44.071 5.095 -77.653 1.00 96.69 70 ASP A N 1
ATOM 589 C CA . ASP A 1 70 ? 44.220 4.284 -76.443 1.00 96.69 70 ASP A CA 1
ATOM 590 C C . ASP A 1 70 ? 44.116 5.108 -75.154 1.00 96.69 70 ASP A C 1
ATOM 592 O O . ASP A 1 70 ? 43.495 4.666 -74.178 1.00 96.69 70 ASP A O 1
ATOM 596 N N . LEU A 1 71 ? 44.642 6.336 -75.145 1.00 96.88 71 LEU A N 1
ATOM 597 C CA . LEU A 1 71 ? 44.441 7.281 -74.046 1.00 96.88 71 LEU A CA 1
ATOM 598 C C . LEU A 1 71 ? 42.960 7.646 -73.885 1.00 96.88 71 LEU A C 1
ATOM 600 O O . LEU A 1 71 ? 42.475 7.657 -72.753 1.00 96.88 71 LEU A O 1
ATOM 604 N N . LYS A 1 72 ? 42.215 7.861 -74.978 1.00 97.56 72 LYS A N 1
ATOM 605 C CA . LYS A 1 72 ? 40.761 8.103 -74.937 1.00 97.56 72 LYS A CA 1
ATOM 606 C C . LYS A 1 72 ? 40.000 6.913 -74.362 1.00 97.56 72 LYS A C 1
ATOM 608 O O . LYS A 1 72 ? 39.166 7.105 -73.478 1.00 97.56 72 LYS A O 1
ATOM 613 N N . LYS A 1 73 ? 40.305 5.682 -74.796 1.00 96.94 73 LYS A N 1
ATOM 614 C CA . LYS A 1 73 ? 39.689 4.461 -74.237 1.00 96.94 73 LYS A CA 1
ATOM 615 C C . LYS A 1 73 ? 39.964 4.344 -72.739 1.00 96.94 73 LYS A C 1
ATOM 617 O O . LYS A 1 73 ? 39.043 4.126 -71.952 1.00 96.94 73 LYS A O 1
ATOM 622 N N . ARG A 1 74 ? 41.220 4.536 -72.321 1.00 96.94 74 ARG A N 1
ATOM 623 C CA . ARG A 1 74 ? 41.604 4.526 -70.901 1.00 96.94 74 ARG A CA 1
ATOM 624 C C . ARG A 1 74 ? 40.891 5.620 -70.107 1.00 96.94 74 ARG A C 1
ATOM 626 O O . ARG A 1 74 ? 40.428 5.346 -69.001 1.00 96.94 74 ARG A O 1
ATOM 633 N N . ALA A 1 75 ? 40.776 6.827 -70.659 1.00 96.38 75 ALA A N 1
ATOM 634 C CA . ALA A 1 75 ? 40.056 7.934 -70.039 1.00 96.38 75 ALA A CA 1
ATOM 635 C C . ALA A 1 75 ? 38.563 7.612 -69.867 1.00 96.38 75 ALA A C 1
ATOM 637 O O . ALA A 1 75 ? 38.017 7.850 -68.792 1.00 96.38 75 ALA A O 1
ATOM 638 N N . ALA A 1 76 ? 37.923 6.990 -70.863 1.00 97.38 76 ALA A N 1
ATOM 639 C CA . ALA A 1 76 ? 36.528 6.557 -70.777 1.00 97.38 76 ALA A CA 1
ATOM 640 C C . ALA A 1 76 ? 36.311 5.492 -69.686 1.00 97.38 76 ALA A C 1
ATOM 642 O O . ALA A 1 76 ? 35.396 5.615 -68.871 1.00 97.38 76 ALA A O 1
ATOM 643 N N . VAL A 1 77 ? 37.192 4.485 -69.601 1.00 97.31 77 VAL A N 1
ATOM 644 C CA . VAL A 1 77 ? 37.139 3.464 -68.537 1.00 97.31 77 VAL A CA 1
ATOM 645 C C . VAL A 1 77 ? 37.342 4.092 -67.156 1.00 97.31 77 VAL A C 1
ATOM 647 O O . VAL A 1 77 ? 36.633 3.749 -66.209 1.00 97.31 77 VAL A O 1
ATOM 650 N N . MET A 1 78 ? 38.285 5.028 -67.022 1.00 96.75 78 MET A N 1
ATOM 651 C CA . MET A 1 78 ? 38.503 5.758 -65.770 1.00 96.75 78 MET A CA 1
ATOM 652 C C . MET A 1 78 ? 37.289 6.604 -65.387 1.00 96.75 78 MET A C 1
ATOM 654 O O . MET A 1 78 ? 36.890 6.580 -64.225 1.00 96.75 78 MET A O 1
ATOM 658 N N . ALA A 1 79 ? 36.655 7.280 -66.347 1.00 97.69 79 ALA A N 1
ATOM 659 C CA . ALA A 1 79 ? 35.422 8.018 -66.109 1.00 97.69 79 ALA A CA 1
ATOM 660 C C . ALA A 1 79 ? 34.305 7.086 -65.618 1.00 97.69 79 ALA A C 1
ATOM 662 O O . ALA A 1 79 ? 33.646 7.405 -64.632 1.00 97.69 79 ALA A O 1
ATOM 663 N N . GLN A 1 80 ? 34.116 5.910 -66.224 1.00 97.62 80 GLN A N 1
ATOM 664 C CA . GLN A 1 80 ? 33.113 4.943 -65.762 1.00 97.62 80 GLN A CA 1
ATOM 665 C C . GLN A 1 80 ? 33.400 4.449 -64.335 1.00 97.62 80 GLN A C 1
ATOM 667 O O . GLN A 1 80 ? 32.483 4.382 -63.515 1.00 97.62 80 GLN A O 1
ATOM 672 N N . LYS A 1 81 ? 34.666 4.149 -64.012 1.00 97.69 81 LYS A N 1
ATOM 673 C CA . LYS A 1 81 ? 35.079 3.774 -62.649 1.00 97.69 81 LYS A CA 1
ATOM 674 C C . LYS A 1 81 ? 34.820 4.899 -61.646 1.00 97.69 81 LYS A C 1
ATOM 676 O O . LYS A 1 81 ? 34.312 4.623 -60.564 1.00 97.69 81 LYS A O 1
ATOM 681 N N . LEU A 1 82 ? 35.113 6.147 -62.018 1.00 97.62 82 LEU A N 1
ATOM 682 C CA . LEU A 1 82 ? 34.842 7.326 -61.194 1.00 97.62 82 LEU A CA 1
ATOM 683 C C . LEU A 1 82 ? 33.342 7.468 -60.909 1.00 97.62 82 LEU A C 1
ATOM 685 O O . LEU A 1 82 ? 32.957 7.635 -59.759 1.00 97.62 82 LEU A O 1
ATOM 689 N N . HIS A 1 83 ? 32.489 7.329 -61.929 1.00 97.62 83 HIS A N 1
ATOM 690 C CA . HIS A 1 83 ? 31.035 7.372 -61.751 1.00 97.62 83 HIS A CA 1
ATOM 691 C C . HIS A 1 83 ? 30.523 6.219 -60.876 1.00 97.62 83 HIS A C 1
ATOM 693 O O . HIS A 1 83 ? 29.621 6.420 -60.067 1.00 97.62 83 HIS A O 1
ATOM 699 N N . GLY A 1 84 ? 31.091 5.017 -61.017 1.00 98.00 84 GLY A N 1
ATOM 700 C CA . GLY A 1 84 ? 30.768 3.878 -60.154 1.00 98.00 84 GLY A CA 1
ATOM 701 C C . GLY A 1 84 ? 31.122 4.141 -58.689 1.00 98.00 84 GLY A C 1
ATOM 702 O O . GLY A 1 84 ? 30.280 3.953 -57.814 1.00 98.00 84 GLY A O 1
ATOM 703 N N . ALA A 1 85 ? 32.332 4.645 -58.434 1.00 97.44 85 ALA A N 1
ATOM 704 C CA . ALA A 1 85 ? 32.782 5.021 -57.097 1.00 97.44 85 ALA A CA 1
ATOM 705 C C . ALA A 1 85 ? 31.940 6.162 -56.501 1.00 97.44 85 ALA A C 1
ATOM 707 O O . ALA A 1 85 ? 31.591 6.101 -55.326 1.00 97.44 85 ALA A O 1
ATOM 708 N N . GLN A 1 86 ? 31.551 7.156 -57.308 1.00 97.81 86 GLN A N 1
ATOM 709 C CA . GLN A 1 86 ? 30.676 8.245 -56.870 1.00 97.81 86 GLN A CA 1
ATOM 710 C C . GLN A 1 86 ? 29.307 7.719 -56.425 1.00 97.81 86 GLN A C 1
ATOM 712 O O . GLN A 1 86 ? 28.876 8.022 -55.321 1.00 97.81 86 GLN A O 1
ATOM 717 N N . ARG A 1 87 ? 28.659 6.860 -57.225 1.00 97.94 87 ARG A N 1
ATOM 718 C CA . ARG A 1 87 ? 27.368 6.254 -56.844 1.00 97.94 87 ARG A CA 1
ATOM 719 C C . ARG A 1 87 ? 27.466 5.429 -55.564 1.00 97.94 87 ARG A C 1
ATOM 721 O O . ARG A 1 87 ? 26.535 5.418 -54.767 1.00 97.94 87 ARG A O 1
ATOM 728 N N . GLN A 1 88 ? 28.579 4.722 -55.375 1.00 98.12 88 GLN A N 1
ATOM 729 C CA . GLN A 1 88 ? 28.823 3.970 -54.149 1.00 98.12 88 GLN A CA 1
ATOM 730 C C . GLN A 1 88 ? 29.003 4.903 -52.944 1.00 98.12 88 GLN A C 1
ATOM 732 O O . GLN A 1 88 ? 28.440 4.633 -51.887 1.00 98.12 88 GLN A O 1
ATOM 737 N N . ALA A 1 89 ? 29.733 6.009 -53.111 1.00 97.94 89 ALA A N 1
ATOM 738 C CA . ALA A 1 89 ? 29.893 7.027 -52.078 1.00 97.94 89 ALA A CA 1
ATOM 739 C C . ALA A 1 89 ? 28.556 7.690 -51.711 1.00 97.94 89 ALA A C 1
ATOM 741 O O . ALA A 1 89 ? 28.274 7.864 -50.526 1.00 97.94 89 ALA A O 1
ATOM 742 N N . ASP A 1 90 ? 27.713 7.988 -52.703 1.00 97.81 90 ASP A N 1
ATOM 743 C CA . ASP A 1 90 ? 26.369 8.530 -52.487 1.00 97.81 90 ASP A CA 1
ATOM 744 C C . ASP A 1 90 ? 25.493 7.522 -51.716 1.00 97.81 90 ASP A C 1
ATOM 746 O O . ASP A 1 90 ? 24.876 7.881 -50.716 1.00 97.81 90 ASP A O 1
ATOM 750 N N . GLY A 1 91 ? 25.524 6.236 -52.092 1.00 98.25 91 GLY A N 1
ATOM 751 C CA . GLY A 1 91 ? 24.805 5.177 -51.371 1.00 98.25 91 GLY A CA 1
ATOM 752 C C . GLY A 1 91 ? 25.268 5.009 -49.919 1.00 98.25 91 GLY A C 1
ATOM 753 O O . GLY A 1 91 ? 24.446 4.887 -49.011 1.00 98.25 91 GLY A O 1
ATOM 754 N N . TRP A 1 92 ? 26.578 5.075 -49.667 1.00 98.00 92 TRP A N 1
ATOM 755 C CA . TRP A 1 92 ? 27.112 5.082 -48.302 1.00 98.00 92 TRP A CA 1
ATOM 756 C C . TRP A 1 92 ? 26.690 6.325 -47.514 1.00 98.00 92 TRP A C 1
ATOM 758 O O . TRP A 1 92 ? 26.434 6.224 -46.314 1.00 98.00 92 TRP A O 1
ATOM 768 N N . CYS A 1 93 ? 26.600 7.490 -48.161 1.00 98.12 93 CYS A N 1
ATOM 769 C CA . CYS A 1 93 ? 26.107 8.711 -47.529 1.00 98.12 93 CYS A CA 1
ATOM 770 C C . CYS A 1 93 ? 24.650 8.540 -47.070 1.00 98.12 93 CYS A C 1
ATOM 772 O O . CYS A 1 93 ? 24.338 8.815 -45.908 1.00 98.12 93 CYS A O 1
ATOM 774 N N . ASP A 1 94 ? 23.785 7.997 -47.931 1.00 98.19 94 ASP A N 1
ATOM 775 C CA . ASP A 1 94 ? 22.385 7.718 -47.601 1.00 98.19 94 ASP A CA 1
ATOM 776 C C . ASP A 1 94 ? 22.260 6.756 -46.414 1.00 98.19 94 ASP A C 1
ATOM 778 O O . ASP A 1 94 ? 21.509 7.021 -45.472 1.00 98.19 94 ASP A O 1
ATOM 782 N N . ASP A 1 95 ? 23.034 5.672 -46.392 1.00 98.19 95 ASP A N 1
ATOM 783 C CA . ASP A 1 95 ? 23.009 4.718 -45.279 1.00 98.19 95 ASP A CA 1
ATOM 784 C C . ASP A 1 95 ? 23.492 5.348 -43.966 1.00 98.19 95 ASP A C 1
ATOM 786 O O . ASP A 1 95 ? 22.876 5.147 -42.915 1.00 98.19 95 ASP A O 1
ATOM 790 N N . VAL A 1 96 ? 24.525 6.195 -44.014 1.00 98.38 96 VAL A N 1
ATOM 791 C CA . VAL A 1 96 ? 24.969 6.974 -42.849 1.00 98.38 96 VAL A CA 1
ATOM 792 C C . VAL A 1 96 ? 23.858 7.898 -42.347 1.00 98.38 96 VAL A C 1
ATOM 794 O O . VAL A 1 96 ? 23.675 8.021 -41.133 1.00 98.38 96 VAL A O 1
ATOM 797 N N . THR A 1 97 ? 23.095 8.544 -43.234 1.00 98.25 97 THR A N 1
ATOM 798 C CA . THR A 1 97 ? 21.978 9.403 -42.804 1.00 98.25 97 THR A CA 1
ATOM 799 C C . THR A 1 97 ? 20.852 8.607 -42.144 1.00 98.25 97 THR A C 1
ATOM 801 O O . THR A 1 97 ? 20.386 9.011 -41.077 1.00 98.25 97 THR A O 1
ATOM 804 N N . LYS A 1 98 ? 20.476 7.443 -42.694 1.00 98.31 98 LYS A N 1
ATOM 805 C CA . LYS A 1 98 ? 19.466 6.550 -42.096 1.00 98.31 98 LYS A CA 1
ATOM 806 C C . LYS A 1 98 ? 19.896 6.058 -40.716 1.00 98.31 98 LYS A C 1
ATOM 808 O O . LYS A 1 98 ? 19.121 6.135 -39.765 1.00 98.31 98 LYS A O 1
ATOM 813 N N . LEU A 1 99 ? 21.148 5.612 -40.582 1.00 98.31 99 LEU A N 1
ATOM 814 C CA . LEU A 1 99 ? 21.691 5.156 -39.301 1.00 98.31 99 LEU A CA 1
ATOM 815 C C . LEU A 1 99 ? 21.717 6.280 -38.257 1.00 98.31 99 LEU A C 1
ATOM 817 O O . LEU A 1 99 ? 21.388 6.040 -37.097 1.00 98.31 99 LEU A O 1
ATOM 821 N N . LYS A 1 100 ? 22.040 7.519 -38.653 1.00 98.31 100 LYS A N 1
ATOM 822 C CA . LYS A 1 100 ? 21.980 8.685 -37.753 1.00 98.31 100 LYS A CA 1
ATOM 823 C C . LYS A 1 100 ? 20.556 8.999 -37.288 1.00 98.31 100 LYS A C 1
ATOM 825 O O . LYS A 1 100 ? 20.364 9.304 -36.114 1.00 98.31 100 LYS A O 1
ATOM 830 N N . GLN A 1 101 ? 19.566 8.921 -38.176 1.00 98.38 101 GLN A N 1
ATOM 831 C CA . GLN A 1 101 ? 18.160 9.133 -37.813 1.00 98.38 101 GLN A CA 1
ATOM 832 C C . GLN A 1 101 ? 17.670 8.067 -36.828 1.00 98.38 101 GLN A C 1
ATOM 834 O O . GLN A 1 101 ? 17.057 8.395 -35.813 1.00 98.38 101 GLN A O 1
ATOM 839 N N . GLU A 1 102 ? 18.001 6.799 -37.077 1.00 98.12 102 GLU A N 1
ATOM 840 C CA . GLU A 1 102 ? 17.639 5.706 -36.175 1.00 98.12 102 GLU A CA 1
ATOM 841 C C . GLU A 1 102 ? 18.340 5.839 -34.817 1.00 98.12 102 GLU A C 1
ATOM 843 O O . GLU A 1 102 ? 17.707 5.688 -33.772 1.00 98.12 102 GLU A O 1
ATOM 848 N N . GLN A 1 103 ? 19.618 6.229 -34.803 1.00 98.25 103 GLN A N 1
ATOM 849 C CA . GLN A 1 103 ? 20.338 6.541 -33.568 1.00 98.25 103 GLN A CA 1
ATOM 850 C C . GLN A 1 103 ? 19.637 7.649 -32.767 1.00 98.25 103 GLN A C 1
ATOM 852 O O . GLN A 1 103 ? 19.475 7.522 -31.553 1.00 98.25 103 GLN A O 1
ATOM 857 N N . GLN A 1 104 ? 19.197 8.727 -33.423 1.00 98.50 104 GLN A N 1
ATOM 858 C CA . GLN A 1 104 ? 18.454 9.806 -32.765 1.00 98.50 104 GLN A CA 1
ATOM 859 C C . GLN A 1 104 ? 17.113 9.321 -32.203 1.00 98.50 104 GLN A C 1
ATOM 861 O O . GLN A 1 104 ? 16.761 9.678 -31.076 1.00 98.50 104 GLN A O 1
ATOM 866 N N . ARG A 1 105 ? 16.393 8.473 -32.945 1.00 98.56 105 ARG A N 1
ATOM 867 C CA . ARG A 1 105 ? 15.134 7.865 -32.496 1.00 98.56 105 ARG A CA 1
ATOM 868 C C . ARG A 1 105 ? 15.342 7.004 -31.249 1.00 98.56 105 ARG A C 1
ATOM 870 O O . ARG A 1 105 ? 14.609 7.155 -30.272 1.00 98.56 105 ARG A O 1
ATOM 877 N N . LEU A 1 106 ? 16.361 6.142 -31.259 1.00 98.44 106 LEU A N 1
ATOM 878 C CA . LEU A 1 106 ? 16.712 5.286 -30.125 1.00 98.44 106 LEU A CA 1
ATOM 879 C C . LEU A 1 106 ? 17.136 6.107 -28.901 1.00 98.44 106 LEU A C 1
ATOM 881 O O . LEU A 1 106 ? 16.690 5.814 -27.796 1.00 98.44 106 LEU A O 1
ATOM 885 N N . LEU A 1 107 ? 17.922 7.173 -29.081 1.00 98.56 107 LEU A N 1
ATOM 886 C CA . LEU A 1 107 ? 18.275 8.091 -27.991 1.00 98.56 107 LEU A CA 1
ATOM 887 C C . LEU A 1 107 ? 17.045 8.794 -27.399 1.00 98.56 107 LEU A C 1
ATOM 889 O O . LEU A 1 107 ? 16.979 8.988 -26.186 1.00 98.56 107 LEU A O 1
ATOM 893 N N . GLY A 1 108 ? 16.064 9.157 -28.229 1.00 98.38 108 GLY A N 1
ATOM 894 C CA . GLY A 1 108 ? 14.783 9.690 -27.761 1.00 98.38 108 GLY A CA 1
ATOM 895 C C . GLY A 1 108 ? 14.014 8.686 -26.900 1.00 98.38 108 GLY A C 1
ATOM 896 O O . GLY A 1 108 ? 13.540 9.040 -25.821 1.00 98.38 108 GLY A O 1
ATOM 897 N N . LEU A 1 109 ? 13.954 7.424 -27.335 1.00 98.56 109 LEU A N 1
ATOM 898 C CA . LEU A 1 109 ? 13.308 6.349 -26.578 1.00 98.56 109 LEU A CA 1
ATOM 899 C C . LEU A 1 109 ? 14.007 6.087 -25.237 1.00 98.56 109 LEU A C 1
ATOM 901 O O . LEU A 1 109 ? 13.332 5.977 -24.218 1.00 98.56 109 LEU A O 1
ATOM 905 N N . ILE A 1 110 ? 15.344 6.042 -25.223 1.00 98.56 110 ILE A N 1
ATOM 906 C CA . ILE A 1 110 ? 16.131 5.876 -23.991 1.00 98.56 110 ILE A CA 1
ATOM 907 C C . ILE A 1 110 ? 15.791 6.985 -22.992 1.00 98.56 110 ILE A C 1
ATOM 909 O O . ILE A 1 110 ? 15.457 6.681 -21.853 1.00 98.56 110 ILE A O 1
ATOM 913 N N . ARG A 1 111 ? 15.775 8.253 -23.426 1.00 98.69 111 ARG A N 1
ATOM 914 C CA . ARG A 1 111 ? 15.431 9.388 -22.550 1.00 98.69 111 ARG A CA 1
ATOM 915 C C . ARG A 1 111 ? 14.014 9.296 -21.981 1.00 98.69 111 ARG A C 1
ATOM 917 O O . ARG A 1 111 ? 13.803 9.649 -20.825 1.00 98.69 111 ARG A O 1
ATOM 924 N N . SER A 1 112 ? 13.048 8.832 -22.778 1.00 98.56 112 SER A N 1
ATOM 925 C CA . SER A 1 112 ? 11.674 8.610 -22.304 1.00 98.56 112 SER A CA 1
ATOM 926 C C . SER A 1 112 ? 11.634 7.541 -21.213 1.00 98.56 112 SER A C 1
ATOM 928 O O . SER A 1 112 ? 11.078 7.778 -20.146 1.00 98.56 112 SER A O 1
ATOM 930 N N . LEU A 1 113 ? 12.277 6.394 -21.456 1.00 98.50 113 LEU A N 1
ATOM 931 C CA . LEU A 1 113 ? 12.328 5.285 -20.501 1.00 98.50 113 LEU A CA 1
ATOM 932 C C . LEU A 1 113 ? 13.081 5.660 -19.218 1.00 98.50 113 LEU A C 1
ATOM 934 O O . LEU A 1 113 ? 12.673 5.274 -18.127 1.00 98.50 113 LEU A O 1
ATOM 938 N N . GLU A 1 114 ? 14.161 6.436 -19.321 1.00 98.56 114 GLU A N 1
ATOM 939 C CA . GLU A 1 114 ? 14.859 6.995 -18.159 1.00 98.56 114 GLU A CA 1
ATOM 940 C C . GLU A 1 114 ? 13.928 7.892 -17.330 1.00 98.56 114 GLU A C 1
ATOM 942 O O . GLU A 1 114 ? 13.901 7.774 -16.103 1.00 98.56 114 GLU A O 1
ATOM 947 N N . GLY A 1 115 ? 13.116 8.727 -17.989 1.00 98.69 115 GLY A N 1
ATOM 948 C CA . GLY A 1 115 ? 12.068 9.523 -17.348 1.00 98.69 115 GLY A CA 1
ATOM 949 C C . GLY A 1 115 ? 11.058 8.655 -16.594 1.00 98.69 115 GLY A C 1
ATOM 950 O O . GLY A 1 115 ? 10.846 8.863 -15.396 1.00 98.69 115 GLY A O 1
ATOM 951 N N . ASP A 1 116 ? 10.516 7.627 -17.245 1.00 98.69 116 ASP A N 1
ATOM 952 C CA . ASP A 1 116 ? 9.558 6.699 -16.632 1.00 98.69 116 ASP A CA 1
ATOM 953 C C . ASP A 1 116 ? 10.156 5.978 -15.414 1.00 98.69 116 ASP A C 1
ATOM 955 O O . ASP A 1 116 ? 9.515 5.885 -14.365 1.00 98.69 116 ASP A O 1
ATOM 959 N N . ILE A 1 117 ? 11.417 5.538 -15.499 1.00 98.69 117 ILE A N 1
ATOM 960 C CA . ILE A 1 117 ? 12.137 4.922 -14.373 1.00 98.69 117 ILE A CA 1
ATOM 961 C C . ILE A 1 117 ? 12.259 5.903 -13.202 1.00 98.69 117 ILE A C 1
ATOM 963 O O . ILE A 1 117 ? 12.088 5.504 -12.046 1.00 98.69 117 ILE A O 1
ATOM 967 N N . THR A 1 118 ? 12.575 7.176 -13.458 1.00 98.56 118 THR A N 1
ATOM 968 C CA . THR A 1 118 ? 12.682 8.175 -12.380 1.00 98.56 118 THR A CA 1
ATOM 969 C C . THR A 1 118 ? 11.341 8.439 -11.701 1.00 98.56 118 THR A C 1
ATOM 971 O O . THR A 1 118 ? 11.285 8.508 -10.471 1.00 98.56 118 THR A O 1
ATOM 974 N N . GLU A 1 119 ? 10.256 8.509 -12.470 1.00 98.62 119 GLU A N 1
ATOM 975 C CA . GLU A 1 119 ? 8.910 8.701 -11.936 1.00 98.62 119 GLU A CA 1
ATOM 976 C C . GLU A 1 119 ? 8.449 7.478 -11.130 1.00 98.62 119 GLU A C 1
ATOM 978 O O . GLU A 1 119 ? 7.971 7.624 -10.004 1.00 98.62 119 GLU A O 1
ATOM 983 N N . GLN A 1 120 ? 8.685 6.263 -11.632 1.00 98.50 120 GLN A N 1
ATOM 984 C CA . GLN A 1 120 ? 8.406 5.031 -10.890 1.00 98.50 120 GLN A CA 1
ATOM 985 C C . GLN A 1 120 ? 9.194 4.963 -9.575 1.00 98.50 120 GLN A C 1
ATOM 987 O O . GLN A 1 120 ? 8.622 4.649 -8.531 1.00 98.50 120 GLN A O 1
ATOM 992 N N . LYS A 1 121 ? 10.485 5.324 -9.577 1.00 98.62 121 LYS A N 1
ATOM 993 C CA . LYS A 1 121 ? 11.291 5.407 -8.344 1.00 98.62 121 LYS A CA 1
ATOM 994 C C . LYS A 1 121 ? 10.706 6.403 -7.341 1.00 98.62 121 LYS A C 1
ATOM 996 O O . LYS A 1 121 ? 10.669 6.115 -6.144 1.00 98.62 121 LYS A O 1
ATOM 1001 N N . ARG A 1 122 ? 10.215 7.554 -7.811 1.00 98.56 122 ARG A N 1
ATOM 1002 C CA . ARG A 1 122 ? 9.550 8.558 -6.965 1.00 98.56 122 ARG A CA 1
ATOM 1003 C C . ARG A 1 122 ? 8.263 8.007 -6.346 1.00 98.56 122 ARG A C 1
ATOM 1005 O O . ARG A 1 122 ? 8.023 8.224 -5.159 1.00 98.56 122 ARG A O 1
ATOM 1012 N N . GLN A 1 123 ? 7.457 7.280 -7.120 1.00 98.56 123 GLN A N 1
ATOM 1013 C CA . GLN A 1 123 ? 6.229 6.643 -6.631 1.00 98.56 123 GLN A CA 1
ATOM 1014 C C . GLN A 1 123 ? 6.522 5.568 -5.581 1.00 98.56 123 GLN A C 1
ATOM 1016 O O . GLN A 1 123 ? 5.901 5.582 -4.519 1.00 98.56 123 GLN A O 1
ATOM 1021 N N . ILE A 1 124 ? 7.512 4.701 -5.828 1.00 98.56 124 ILE A N 1
ATOM 1022 C CA . ILE A 1 124 ? 7.961 3.684 -4.865 1.00 98.56 124 ILE A CA 1
ATOM 1023 C C . ILE A 1 124 ? 8.366 4.346 -3.545 1.00 98.56 124 ILE A C 1
ATOM 1025 O O . ILE A 1 124 ? 7.827 3.990 -2.502 1.00 98.56 124 ILE A O 1
ATOM 1029 N N . SER A 1 125 ? 9.212 5.379 -3.587 1.00 98.50 125 SER A N 1
ATOM 1030 C CA . SER A 1 125 ? 9.626 6.107 -2.379 1.00 98.50 125 SER A CA 1
ATOM 1031 C C . SER A 1 125 ? 8.443 6.747 -1.630 1.00 98.50 125 SER A C 1
ATOM 1033 O O . SER A 1 125 ? 8.378 6.717 -0.398 1.00 98.50 125 SER A O 1
ATOM 1035 N N . GLY A 1 126 ? 7.455 7.286 -2.354 1.00 98.38 126 GLY A N 1
ATOM 1036 C CA . GLY A 1 126 ? 6.222 7.808 -1.756 1.00 98.38 126 GLY A CA 1
ATOM 1037 C C . GLY A 1 126 ? 5.379 6.725 -1.069 1.00 98.38 126 GLY A C 1
ATOM 1038 O O . GLY A 1 126 ? 4.845 6.943 0.026 1.00 98.38 126 GLY A O 1
ATOM 1039 N N . HIS A 1 127 ? 5.284 5.543 -1.680 1.00 98.50 127 HIS A N 1
ATOM 1040 C CA . HIS A 1 127 ? 4.610 4.387 -1.095 1.00 98.50 127 HIS A CA 1
ATOM 1041 C C . HIS A 1 127 ? 5.349 3.838 0.126 1.00 98.50 127 HIS A C 1
ATOM 1043 O O . HIS A 1 127 ? 4.695 3.559 1.127 1.00 98.50 127 HIS A O 1
ATOM 1049 N N . GLU A 1 128 ? 6.680 3.759 0.094 1.00 98.62 128 GLU A N 1
ATOM 1050 C CA . GLU A 1 128 ? 7.511 3.356 1.236 1.00 98.62 128 GLU A CA 1
ATOM 1051 C C . GLU A 1 128 ? 7.311 4.290 2.431 1.00 98.62 128 GLU A C 1
ATOM 1053 O O . GLU A 1 128 ? 7.063 3.824 3.542 1.00 98.62 128 GLU A O 1
ATOM 1058 N N . LYS A 1 129 ? 7.319 5.611 2.204 1.00 98.44 129 LYS A N 1
ATOM 1059 C CA . LYS A 1 129 ? 7.043 6.595 3.261 1.00 98.44 129 LYS A CA 1
ATOM 1060 C C . LYS A 1 129 ? 5.647 6.409 3.860 1.00 98.44 129 LYS A C 1
ATOM 1062 O O . LYS A 1 129 ? 5.492 6.385 5.076 1.00 98.44 129 LYS A O 1
ATOM 1067 N N . THR A 1 130 ? 4.641 6.218 3.008 1.00 98.56 130 THR A N 1
ATOM 1068 C CA . THR A 1 130 ? 3.264 5.955 3.458 1.00 98.56 130 THR A CA 1
ATOM 1069 C C . THR A 1 130 ? 3.160 4.634 4.229 1.00 98.56 130 THR A C 1
ATOM 1071 O O . THR A 1 130 ? 2.386 4.533 5.180 1.00 98.56 130 THR A O 1
ATOM 1074 N N . GLY A 1 131 ? 3.915 3.613 3.818 1.00 98.69 131 GLY A N 1
ATOM 1075 C CA . GLY A 1 131 ? 4.036 2.341 4.528 1.00 98.69 131 GLY A CA 1
ATOM 1076 C C . GLY A 1 131 ? 4.603 2.543 5.929 1.00 98.69 131 GLY A C 1
ATOM 1077 O O . GLY A 1 131 ? 3.964 2.154 6.902 1.00 98.69 131 GLY A O 1
ATOM 1078 N N . LEU A 1 132 ? 5.719 3.264 6.038 1.00 98.62 132 LEU A N 1
ATOM 1079 C CA . LEU A 1 132 ? 6.357 3.580 7.315 1.00 98.62 132 LEU A CA 1
ATOM 1080 C C . LEU A 1 132 ? 5.423 4.350 8.266 1.00 98.62 132 LEU A C 1
ATOM 1082 O O . LEU A 1 132 ? 5.339 4.029 9.451 1.00 98.62 132 LEU A O 1
ATOM 1086 N N . ASP A 1 133 ? 4.672 5.331 7.761 1.00 98.56 133 ASP A N 1
ATOM 1087 C CA . ASP A 1 133 ? 3.698 6.082 8.566 1.00 98.56 133 ASP A CA 1
ATOM 1088 C C . ASP A 1 133 ? 2.574 5.174 9.106 1.00 98.56 133 ASP A C 1
ATOM 1090 O O . ASP A 1 133 ? 2.136 5.309 10.259 1.00 98.56 133 ASP A O 1
ATOM 1094 N N . LYS A 1 134 ? 2.124 4.205 8.297 1.00 98.62 134 LYS A N 1
ATOM 1095 C CA . LYS A 1 134 ? 1.149 3.191 8.726 1.00 98.62 134 LYS A CA 1
ATOM 1096 C C . LYS A 1 134 ? 1.741 2.255 9.775 1.00 98.62 134 LYS A C 1
ATOM 1098 O O . LYS A 1 134 ? 1.072 2.008 10.776 1.00 98.62 134 LYS A O 1
ATOM 1103 N N . ASP A 1 135 ? 2.976 1.795 9.605 1.00 98.56 135 ASP A N 1
ATOM 1104 C CA . ASP A 1 135 ? 3.654 0.916 10.566 1.00 98.56 135 ASP A CA 1
ATOM 1105 C C . ASP A 1 135 ? 3.866 1.606 11.920 1.00 98.56 135 ASP A C 1
ATOM 1107 O O . ASP A 1 135 ? 3.621 1.015 12.978 1.00 98.56 135 ASP A O 1
ATOM 1111 N N . ASN A 1 136 ? 4.213 2.895 11.907 1.00 98.56 136 ASN A N 1
ATOM 1112 C CA . ASN A 1 136 ? 4.295 3.721 13.113 1.00 98.56 136 ASN A CA 1
ATOM 1113 C C . ASN A 1 136 ? 2.931 3.843 13.809 1.00 98.56 136 ASN A C 1
ATOM 1115 O O . ASN A 1 136 ? 2.827 3.707 15.033 1.00 98.56 136 ASN A O 1
ATOM 1119 N N . THR A 1 137 ? 1.863 4.049 13.032 1.00 98.50 137 THR A N 1
ATOM 1120 C CA . THR A 1 137 ? 0.490 4.114 13.555 1.00 98.50 137 THR A CA 1
ATOM 1121 C C . THR A 1 137 ? 0.068 2.781 14.176 1.00 98.50 137 THR A C 1
ATOM 1123 O O . THR A 1 137 ? -0.463 2.761 15.287 1.00 98.50 137 THR A O 1
ATOM 1126 N N . ILE A 1 138 ? 0.344 1.663 13.499 1.00 98.56 138 ILE A N 1
ATOM 1127 C CA . ILE A 1 138 ? 0.073 0.309 14.001 1.00 98.56 138 ILE A CA 1
ATOM 1128 C C . ILE A 1 138 ? 0.834 0.068 15.303 1.00 98.56 138 ILE A C 1
ATOM 1130 O O . ILE A 1 138 ? 0.239 -0.389 16.275 1.00 98.56 138 ILE A O 1
ATOM 1134 N N . SER A 1 139 ? 2.114 0.434 15.359 1.00 98.69 139 SER A N 1
ATOM 1135 C CA . SER A 1 139 ? 2.944 0.283 16.559 1.00 98.69 139 SER A CA 1
ATOM 1136 C C . SER A 1 139 ? 2.387 1.080 17.746 1.00 98.69 139 SER A C 1
ATOM 1138 O O . SER A 1 139 ? 2.293 0.562 18.860 1.00 98.69 139 SER A O 1
ATOM 1140 N N . SER A 1 140 ? 1.937 2.318 17.514 1.00 98.44 140 SER A N 1
ATOM 1141 C CA . SER A 1 140 ? 1.271 3.132 18.541 1.00 98.44 140 SER A CA 1
ATOM 1142 C C . SER A 1 140 ? -0.040 2.501 19.025 1.00 98.44 140 SER A C 1
ATOM 1144 O O . SER A 1 140 ? -0.300 2.451 20.229 1.00 98.44 140 SER A O 1
ATOM 1146 N N . LEU A 1 141 ? -0.860 1.988 18.101 1.00 98.56 141 LEU A N 1
ATOM 1147 C CA . LEU A 1 141 ? -2.117 1.314 18.429 1.00 98.56 141 LEU A CA 1
ATOM 1148 C C . LEU A 1 141 ? -1.891 0.009 19.196 1.00 98.56 141 LEU A C 1
ATOM 1150 O O . LEU A 1 141 ? -2.614 -0.247 20.153 1.00 98.56 141 LEU A O 1
ATOM 1154 N N . MET A 1 142 ? -0.879 -0.779 18.830 1.00 98.44 142 MET A N 1
ATOM 1155 C CA . MET A 1 142 ? -0.490 -1.994 19.553 1.00 98.44 142 MET A CA 1
ATOM 1156 C C . MET A 1 142 ? -0.128 -1.682 21.004 1.00 98.44 142 MET A C 1
ATOM 1158 O O . MET A 1 142 ? -0.623 -2.348 21.910 1.00 98.44 142 MET A O 1
ATOM 1162 N N . LYS A 1 143 ? 0.654 -0.621 21.238 1.00 98.44 143 LYS A N 1
ATOM 1163 C CA . LYS A 1 143 ? 0.992 -0.180 22.597 1.00 98.44 143 LYS A CA 1
ATOM 1164 C C . LYS A 1 143 ? -0.255 0.212 23.395 1.00 98.44 143 LYS A C 1
ATOM 1166 O O . LYS A 1 143 ? -0.444 -0.274 24.503 1.00 98.44 143 LYS A O 1
ATOM 1171 N N . LYS A 1 144 ? -1.151 1.017 22.809 1.00 98.31 144 LYS A N 1
ATOM 1172 C CA . LYS A 1 144 ? -2.432 1.369 23.452 1.00 98.31 144 LYS A CA 1
ATOM 1173 C C . LYS A 1 144 ? -3.289 0.138 23.748 1.00 98.31 144 LYS A C 1
ATOM 1175 O O . LYS A 1 144 ? -3.963 0.100 24.769 1.00 98.31 144 LYS A O 1
ATOM 1180 N N . ASN A 1 145 ? -3.280 -0.858 22.865 1.00 98.19 145 ASN A N 1
ATOM 1181 C CA . ASN A 1 145 ? -4.021 -2.095 23.076 1.00 98.19 145 ASN A CA 1
ATOM 1182 C C . ASN A 1 145 ? -3.449 -2.906 24.251 1.00 98.19 145 ASN A C 1
ATOM 1184 O O . ASN A 1 145 ? -4.211 -3.405 25.070 1.00 98.19 145 ASN A O 1
ATOM 1188 N N . GLN A 1 146 ? -2.123 -2.962 24.386 1.00 98.25 146 GLN A N 1
ATOM 1189 C CA . GLN A 1 146 ? -1.461 -3.586 25.534 1.00 98.25 146 GLN A CA 1
ATOM 1190 C C . GLN A 1 146 ? -1.782 -2.862 26.856 1.00 98.25 146 GLN A C 1
ATOM 1192 O O . GLN A 1 146 ? -2.047 -3.505 27.876 1.00 98.25 146 GLN A O 1
ATOM 1197 N N . ASP A 1 147 ? -1.818 -1.526 26.840 1.00 97.88 147 ASP A N 1
ATOM 1198 C CA . ASP A 1 147 ? -2.241 -0.737 28.002 1.00 97.88 147 ASP A CA 1
ATOM 1199 C C . ASP A 1 147 ? -3.698 -1.068 28.378 1.00 97.88 147 ASP A C 1
ATOM 1201 O O . ASP A 1 147 ? -4.004 -1.303 29.547 1.00 97.88 147 ASP A O 1
ATOM 1205 N N . LEU A 1 148 ? -4.597 -1.164 27.388 1.00 98.12 148 LEU A N 1
ATOM 1206 C CA . LEU A 1 148 ? -5.997 -1.553 27.597 1.00 98.12 148 LEU A CA 1
ATOM 1207 C C . LEU A 1 148 ? -6.147 -2.978 28.145 1.00 98.12 148 LEU A C 1
ATOM 1209 O O . LEU A 1 148 ? -6.991 -3.198 29.010 1.00 98.12 148 LEU A O 1
ATOM 1213 N N . GLU A 1 149 ? -5.340 -3.937 27.691 1.00 97.75 149 GLU A N 1
ATOM 1214 C CA . GLU A 1 149 ? -5.312 -5.292 28.257 1.00 97.75 149 GLU A CA 1
ATOM 1215 C C . GLU A 1 149 ? -4.889 -5.276 29.731 1.00 97.75 149 GLU A C 1
ATOM 1217 O O . GLU A 1 149 ? -5.496 -5.956 30.560 1.00 97.75 149 GLU A O 1
ATOM 1222 N N . THR A 1 150 ? -3.916 -4.434 30.079 1.00 98.12 150 THR A N 1
ATOM 1223 C CA . THR A 1 150 ? -3.480 -4.248 31.469 1.00 98.12 150 THR A CA 1
ATOM 1224 C C . THR A 1 150 ? -4.588 -3.622 32.321 1.00 98.12 150 THR A C 1
ATOM 1226 O O . THR A 1 150 ? -4.877 -4.105 33.416 1.00 98.12 150 THR A O 1
ATOM 1229 N N . PHE A 1 151 ? -5.273 -2.590 31.813 1.00 97.94 151 PHE A N 1
ATOM 1230 C CA . PHE A 1 151 ? -6.431 -1.998 32.493 1.00 97.94 151 PHE A CA 1
ATOM 1231 C C . PHE A 1 151 ? -7.570 -2.997 32.668 1.00 97.94 151 PHE A C 1
ATOM 1233 O O . PHE A 1 151 ? -8.171 -3.055 33.739 1.00 97.94 151 PHE A O 1
ATOM 1240 N N . LYS A 1 152 ? -7.853 -3.805 31.643 1.00 98.25 152 LYS A N 1
ATOM 1241 C CA . LYS A 1 152 ? -8.857 -4.865 31.716 1.00 98.25 152 LYS A CA 1
ATOM 1242 C C . LYS A 1 152 ? -8.524 -5.844 32.841 1.00 98.25 152 LYS A C 1
ATOM 1244 O O . LYS A 1 152 ? -9.399 -6.131 33.649 1.00 98.25 152 LYS A O 1
ATOM 1249 N N . PHE A 1 153 ? -7.275 -6.297 32.932 1.00 98.38 153 PHE A N 1
ATOM 1250 C CA . PHE A 1 153 ? -6.836 -7.186 34.007 1.00 98.38 153 PHE A CA 1
ATOM 1251 C C . PHE A 1 153 ? -7.023 -6.558 35.399 1.00 98.38 153 PHE A C 1
ATOM 1253 O O . PHE A 1 153 ? -7.544 -7.205 36.306 1.00 98.38 153 PHE A O 1
ATOM 1260 N N . LEU A 1 154 ? -6.654 -5.283 35.570 1.00 98.38 154 LEU A N 1
ATOM 1261 C CA . LEU A 1 154 ? -6.847 -4.569 36.839 1.00 98.38 154 LEU A CA 1
ATOM 1262 C C . LEU A 1 154 ? -8.329 -4.437 37.215 1.00 98.38 154 LEU A C 1
ATOM 1264 O O . LEU A 1 154 ? -8.688 -4.636 38.374 1.00 98.38 154 LEU A O 1
ATOM 1268 N N . LEU A 1 155 ? -9.194 -4.128 36.246 1.00 98.12 155 LEU A N 1
ATOM 1269 C CA . LEU A 1 155 ? -10.637 -4.042 36.468 1.00 98.12 155 LEU A CA 1
ATOM 1270 C C . LEU A 1 155 ? -11.243 -5.410 36.797 1.00 98.12 155 LEU A C 1
ATOM 1272 O O . LEU A 1 155 ? -12.061 -5.504 37.706 1.00 98.12 155 LEU A O 1
ATOM 1276 N N . GLU A 1 156 ? -10.823 -6.478 36.115 1.00 98.38 156 GLU A N 1
ATOM 1277 C CA . GLU A 1 156 ? -11.240 -7.850 36.434 1.00 98.38 156 GLU A CA 1
ATOM 1278 C C . GLU A 1 156 ? -10.833 -8.242 37.859 1.00 98.38 156 GLU A C 1
ATOM 1280 O O . GLU A 1 156 ? -11.631 -8.835 38.588 1.00 98.38 156 GLU A O 1
ATOM 1285 N N . PHE A 1 157 ? -9.629 -7.856 38.291 1.00 98.38 157 PHE A N 1
ATOM 1286 C CA . PHE A 1 157 ? -9.183 -8.058 39.666 1.00 98.38 157 PHE A CA 1
ATOM 1287 C C . PHE A 1 157 ? -10.070 -7.312 40.675 1.00 98.38 157 PHE A C 1
ATOM 1289 O O . PHE A 1 157 ? -10.509 -7.910 41.656 1.00 98.38 157 PHE A O 1
ATOM 1296 N N . GLN A 1 158 ? -10.390 -6.039 40.420 1.00 98.25 158 GLN A N 1
ATOM 1297 C CA . GLN A 1 158 ? -11.281 -5.253 41.284 1.00 98.25 158 GLN A CA 1
ATOM 1298 C C . GLN A 1 158 ? -12.700 -5.828 41.348 1.00 98.25 158 GLN A C 1
ATOM 1300 O O . GLN A 1 158 ? -13.285 -5.898 42.426 1.00 98.25 158 GLN A O 1
ATOM 1305 N N . VAL A 1 159 ? -13.254 -6.268 40.214 1.00 98.00 159 VAL A N 1
ATOM 1306 C CA . VAL A 1 159 ? -14.573 -6.917 40.168 1.00 98.00 159 VAL A CA 1
ATOM 1307 C C . VAL A 1 159 ? -14.579 -8.186 41.017 1.00 98.00 159 VAL A C 1
ATOM 1309 O O . VAL A 1 159 ? -15.517 -8.392 41.782 1.00 98.00 159 VAL A O 1
ATOM 1312 N N . ASN A 1 160 ? -13.533 -9.009 40.924 1.00 98.19 160 ASN A N 1
ATOM 1313 C CA . ASN A 1 160 ? -13.408 -10.226 41.727 1.00 98.19 160 ASN A CA 1
ATOM 1314 C C . ASN A 1 160 ? -13.314 -9.909 43.231 1.00 98.19 160 ASN A C 1
ATOM 1316 O O . ASN A 1 160 ? -13.970 -10.557 44.043 1.00 98.19 160 ASN A O 1
ATOM 1320 N N . ASP A 1 161 ? -12.559 -8.876 43.613 1.00 97.88 161 ASP A N 1
ATOM 1321 C CA . ASP A 1 161 ? -12.475 -8.456 45.015 1.00 97.88 161 ASP A CA 1
ATOM 1322 C C . ASP A 1 161 ? -13.834 -7.987 45.560 1.00 97.88 161 ASP A C 1
ATOM 1324 O O . ASP A 1 161 ? -14.275 -8.447 46.615 1.00 97.88 161 ASP A O 1
ATOM 1328 N N . PHE A 1 162 ? -14.563 -7.159 44.802 1.00 97.75 162 PHE A N 1
ATOM 1329 C CA . PHE A 1 162 ? -15.916 -6.746 45.185 1.00 97.75 162 PHE A CA 1
ATOM 1330 C C . PHE A 1 162 ? -16.899 -7.917 45.246 1.00 97.75 162 PHE A C 1
ATOM 1332 O O . PHE A 1 162 ? -17.723 -7.960 46.157 1.00 97.75 162 PHE A O 1
ATOM 1339 N N . GLN A 1 163 ? -16.804 -8.887 44.332 1.00 98.06 163 GLN A N 1
ATOM 1340 C CA . GLN A 1 163 ? -17.617 -10.105 44.386 1.00 98.06 163 GLN A CA 1
ATOM 1341 C C . GLN A 1 163 ? -17.382 -10.878 45.687 1.00 98.06 163 GLN A C 1
ATOM 1343 O O . GLN A 1 163 ? -18.349 -11.217 46.364 1.00 98.06 163 GLN A O 1
ATOM 1348 N N . LYS A 1 164 ? -16.123 -11.068 46.102 1.00 97.69 164 LYS A N 1
ATOM 1349 C CA . LYS A 1 164 ? -15.797 -11.724 47.380 1.00 97.69 164 LYS A CA 1
ATOM 1350 C C . LYS A 1 164 ? -16.328 -10.957 48.589 1.00 97.69 164 LYS A C 1
ATOM 1352 O O . LYS A 1 164 ? -16.839 -11.567 49.528 1.00 97.69 164 LYS A O 1
ATOM 1357 N N . GLN A 1 165 ? -16.222 -9.627 48.584 1.00 97.38 165 GLN A N 1
ATOM 1358 C CA . GLN A 1 165 ? -16.786 -8.800 49.655 1.00 97.38 165 GLN A CA 1
ATOM 1359 C C . GLN A 1 165 ? -18.312 -8.941 49.721 1.00 97.38 165 GLN A C 1
ATOM 1361 O O . GLN A 1 165 ? -18.863 -9.109 50.808 1.00 97.38 165 GLN A O 1
ATOM 1366 N N . MET A 1 166 ? -18.989 -8.928 48.569 1.00 96.00 166 MET A N 1
ATOM 1367 C CA . MET A 1 166 ? -20.435 -9.138 48.492 1.00 96.00 166 MET A CA 1
ATOM 1368 C C . MET A 1 166 ? -20.846 -10.531 48.976 1.00 96.00 166 MET A C 1
ATOM 1370 O O . MET A 1 166 ? -21.819 -10.637 49.716 1.00 96.00 166 MET A O 1
ATOM 1374 N N . GLU A 1 167 ? -20.110 -11.583 48.610 1.00 96.81 167 GLU A N 1
ATOM 1375 C CA . GLU A 1 167 ? -20.350 -12.947 49.101 1.00 96.81 167 GLU A CA 1
ATOM 1376 C C . GLU A 1 167 ? -20.226 -13.016 50.628 1.00 96.81 167 GLU A C 1
ATOM 1378 O O . GLU A 1 167 ? -21.143 -13.486 51.301 1.00 96.81 167 GLU A O 1
ATOM 1383 N N . SER A 1 168 ? -19.156 -12.450 51.196 1.00 97.62 168 SER A N 1
ATOM 1384 C CA . SER A 1 168 ? -18.970 -12.387 52.651 1.00 97.62 168 SER A CA 1
ATOM 1385 C C . SER A 1 168 ? -20.111 -11.641 53.351 1.00 97.62 168 SER A C 1
ATOM 1387 O O . SER A 1 168 ? -20.614 -12.099 54.377 1.00 97.62 168 SER A O 1
ATOM 1389 N N . GLN A 1 169 ? -20.542 -10.496 52.813 1.00 97.31 169 GLN A N 1
ATOM 1390 C CA . GLN A 1 169 ? -21.673 -9.742 53.363 1.00 97.31 169 GLN A CA 1
ATOM 1391 C C . GLN A 1 169 ? -22.990 -10.518 53.240 1.00 97.31 169 GLN A C 1
ATOM 1393 O O . GLN A 1 169 ? -23.811 -10.498 54.159 1.00 97.31 169 GLN A O 1
ATOM 1398 N N . GLN A 1 170 ? -23.198 -11.228 52.132 1.00 97.38 170 GLN A N 1
ATOM 1399 C CA . GLN A 1 170 ? -24.384 -12.052 51.924 1.00 97.38 170 GLN A CA 1
ATOM 1400 C C . GLN A 1 170 ? -24.454 -13.204 52.936 1.00 97.38 170 GLN A C 1
ATOM 1402 O O . GLN A 1 170 ? -25.533 -13.487 53.465 1.00 97.38 170 GLN A O 1
ATOM 1407 N N . ASP A 1 171 ? -23.318 -13.819 53.264 1.00 97.19 171 ASP A N 1
ATOM 1408 C CA . ASP A 1 171 ? -23.223 -14.844 54.305 1.00 97.19 171 ASP A CA 1
ATOM 1409 C C . ASP A 1 171 ? -23.549 -14.291 55.697 1.00 97.19 171 ASP A C 1
ATOM 1411 O O . ASP A 1 171 ? -24.265 -14.931 56.473 1.00 97.19 171 ASP A O 1
ATOM 1415 N N . GLU A 1 172 ? -23.077 -13.086 56.029 1.00 97.31 172 GLU A N 1
ATOM 1416 C CA . GLU A 1 172 ? -23.432 -12.414 57.286 1.00 97.31 172 GLU A CA 1
ATOM 1417 C C . GLU A 1 172 ? -24.928 -12.086 57.372 1.00 97.31 172 GLU A C 1
ATOM 1419 O O . GLU A 1 172 ? -25.560 -12.308 58.414 1.00 97.31 172 GLU A O 1
ATOM 1424 N N . ILE A 1 173 ? -25.523 -11.613 56.272 1.00 96.88 173 ILE A N 1
ATOM 1425 C CA . ILE A 1 173 ? -26.969 -11.378 56.171 1.00 96.88 173 ILE A CA 1
ATOM 1426 C C . ILE A 1 173 ? -27.733 -12.685 56.397 1.00 96.88 173 ILE A C 1
ATOM 1428 O O . ILE A 1 173 ? -28.706 -12.700 57.154 1.00 96.88 173 ILE A O 1
ATOM 1432 N N . ASN A 1 174 ? -27.291 -13.788 55.789 1.00 97.31 174 ASN A N 1
ATOM 1433 C CA . ASN A 1 174 ? -27.928 -15.096 55.943 1.00 97.31 174 ASN A CA 1
ATOM 1434 C C . ASN A 1 174 ? -27.858 -15.594 57.394 1.00 97.31 174 ASN A C 1
ATOM 1436 O O . ASN A 1 174 ? -28.893 -15.948 57.958 1.00 97.31 174 ASN A O 1
ATOM 1440 N N . LYS A 1 175 ? -26.690 -15.512 58.047 1.00 97.25 175 LYS A N 1
ATOM 1441 C CA . LYS A 1 175 ? -26.535 -15.847 59.478 1.00 97.25 175 LYS A CA 1
ATOM 1442 C C . LYS A 1 175 ? -27.441 -15.000 60.371 1.00 97.25 175 LYS A C 1
ATOM 1444 O O . LYS A 1 175 ? -28.050 -15.498 61.318 1.00 97.25 175 LYS A O 1
ATOM 1449 N N . THR A 1 176 ? -27.541 -13.706 60.077 1.00 95.94 176 THR A N 1
ATOM 1450 C CA . THR A 1 176 ? -28.404 -12.795 60.837 1.00 95.94 176 THR A CA 1
ATOM 1451 C C . THR A 1 176 ? -29.877 -13.147 60.639 1.00 95.94 176 THR A C 1
ATOM 1453 O O . THR A 1 176 ? -30.628 -13.185 61.612 1.00 95.94 176 THR A O 1
ATOM 1456 N N . ARG A 1 177 ? -30.285 -13.478 59.409 1.00 97.06 177 ARG A N 1
ATOM 1457 C CA . ARG A 1 177 ? -31.638 -13.954 59.094 1.00 97.06 177 ARG A CA 1
ATOM 1458 C C . ARG A 1 177 ? -31.971 -15.251 59.837 1.00 97.06 177 ARG A C 1
ATOM 1460 O O . ARG A 1 177 ? -33.045 -15.337 60.421 1.00 97.06 177 ARG A O 1
ATOM 1467 N N . GLU A 1 178 ? -31.059 -16.220 59.880 1.00 97.31 178 GLU A N 1
ATOM 1468 C CA . GLU A 1 178 ? -31.241 -17.457 60.656 1.00 97.31 178 GLU A CA 1
ATOM 1469 C C . GLU A 1 178 ? -31.419 -17.174 62.152 1.00 97.31 178 GLU A C 1
ATOM 1471 O O . GLU A 1 178 ? -32.302 -17.739 62.796 1.00 97.31 178 GLU A O 1
ATOM 1476 N N . LYS A 1 179 ? -30.626 -16.254 62.713 1.00 96.19 179 LYS A N 1
ATOM 1477 C CA . LYS A 1 179 ? -30.759 -15.850 64.118 1.00 96.19 179 LYS A CA 1
ATOM 1478 C C . LYS A 1 179 ? -32.095 -15.161 64.402 1.00 96.19 179 LYS A C 1
ATOM 1480 O O . LYS A 1 179 ? -32.681 -15.399 65.456 1.00 96.19 179 LYS A O 1
ATOM 1485 N N . ILE A 1 180 ? -32.578 -14.323 63.482 1.00 96.38 180 ILE A N 1
ATOM 1486 C CA . ILE A 1 180 ? -33.913 -13.717 63.576 1.00 96.38 180 ILE A CA 1
ATOM 1487 C C . ILE A 1 180 ? -34.978 -14.816 63.592 1.00 96.38 180 ILE A C 1
ATOM 1489 O O . ILE A 1 180 ? -35.795 -14.825 64.506 1.00 96.38 180 ILE A O 1
ATOM 1493 N N . GLN A 1 181 ? -34.902 -15.789 62.679 1.00 96.69 181 GLN A N 1
ATOM 1494 C CA . GLN A 1 181 ? -35.847 -16.909 62.633 1.00 96.69 181 GLN A CA 1
ATOM 1495 C C . GLN A 1 181 ? -35.869 -17.701 63.952 1.00 96.69 181 GLN A C 1
ATOM 1497 O O . GLN A 1 181 ? -36.933 -17.986 64.492 1.00 96.69 181 GLN A O 1
ATOM 1502 N N . GLN A 1 182 ? -34.699 -17.998 64.527 1.00 97.06 182 GLN A N 1
ATOM 1503 C CA . GLN A 1 182 ? -34.610 -18.678 65.826 1.00 97.06 182 GLN A CA 1
ATOM 1504 C C . GLN A 1 182 ? -35.247 -17.861 66.960 1.00 97.06 182 GLN A C 1
ATOM 1506 O O . GLN A 1 182 ? -35.904 -18.418 67.840 1.00 97.06 182 GLN A O 1
ATOM 1511 N N . LEU A 1 183 ? -35.051 -16.539 66.967 1.00 96.06 183 LEU A N 1
ATOM 1512 C CA . LEU A 1 183 ? -35.667 -15.657 67.960 1.00 96.06 183 LEU A CA 1
ATOM 1513 C C . LEU A 1 183 ? -37.187 -15.577 67.787 1.00 96.06 183 LEU A C 1
ATOM 1515 O O . LEU A 1 183 ? -37.899 -15.577 68.790 1.00 96.06 183 LEU A O 1
ATOM 1519 N N . GLU A 1 184 ? -37.681 -15.545 66.549 1.00 96.00 184 GLU A N 1
ATOM 1520 C CA . GLU A 1 184 ? -39.112 -15.605 66.237 1.00 96.00 184 GLU A CA 1
ATOM 1521 C C . GLU A 1 184 ? -39.739 -16.911 66.745 1.00 96.00 184 GLU A C 1
ATOM 1523 O O . GLU A 1 184 ? -40.784 -16.873 67.399 1.00 96.00 184 GLU A O 1
ATOM 1528 N N . ASP A 1 185 ? -39.068 -18.050 66.556 1.00 96.81 185 ASP A N 1
ATOM 1529 C CA . ASP A 1 185 ? -39.526 -19.351 67.058 1.00 96.81 185 ASP A CA 1
ATOM 1530 C C . ASP A 1 185 ? -39.585 -19.386 68.595 1.00 96.81 185 ASP A C 1
ATOM 1532 O O . ASP A 1 185 ? -40.568 -19.851 69.186 1.00 96.81 185 ASP A O 1
ATOM 1536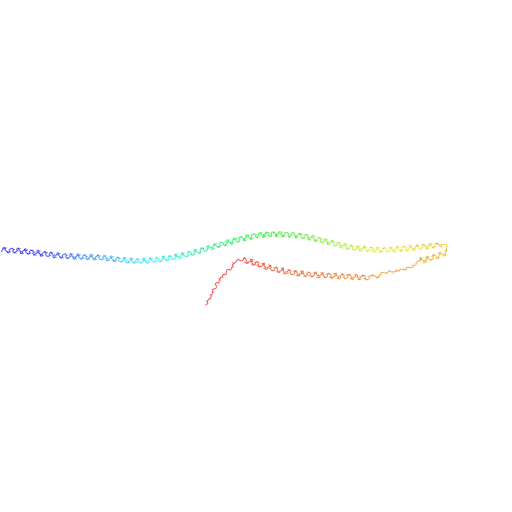 N N . ILE A 1 186 ? -38.560 -18.846 69.269 1.00 96.31 186 ILE A N 1
ATOM 1537 C CA . ILE A 1 186 ? -38.547 -18.709 70.734 1.00 96.31 186 ILE A CA 1
ATOM 1538 C C . ILE A 1 186 ? -39.693 -17.804 71.193 1.00 96.31 186 ILE A C 1
ATOM 1540 O O . ILE A 1 186 ? -40.370 -18.117 72.176 1.00 96.31 186 ILE A O 1
ATOM 1544 N N . LEU A 1 187 ? -39.927 -16.688 70.501 1.00 96.69 187 LEU A N 1
ATOM 1545 C CA . LEU A 1 187 ? -40.988 -15.744 70.834 1.00 96.69 187 LEU A CA 1
ATOM 1546 C C . LEU A 1 187 ? -42.369 -16.396 70.690 1.00 96.69 187 LEU A C 1
ATOM 1548 O O . LEU A 1 187 ? -43.166 -16.327 71.624 1.00 96.69 187 LEU A O 1
ATOM 1552 N N . LEU A 1 188 ? -42.606 -17.144 69.609 1.00 96.50 188 LEU A N 1
ATOM 1553 C CA . LEU A 1 188 ? -43.818 -17.949 69.422 1.00 96.50 188 LEU A CA 1
ATOM 1554 C C . LEU A 1 188 ? -44.007 -18.982 70.542 1.00 96.50 188 LEU A C 1
ATOM 1556 O O . LEU A 1 188 ? -45.110 -19.140 71.078 1.00 96.50 188 LEU A O 1
ATOM 1560 N N . GLN A 1 189 ? -42.938 -19.675 70.945 1.00 96.75 189 GLN A N 1
ATOM 1561 C CA . GLN A 1 189 ? -42.991 -20.622 72.061 1.00 96.75 189 GLN A CA 1
ATOM 1562 C C . GLN A 1 189 ? -43.343 -19.916 73.380 1.00 96.75 189 GLN A C 1
ATOM 1564 O O . GLN A 1 189 ? -44.147 -20.430 74.169 1.00 96.75 189 GLN A O 1
ATOM 1569 N N . LYS A 1 190 ? -42.770 -18.731 73.626 1.00 95.56 190 LYS A N 1
ATOM 1570 C CA . LYS A 1 190 ? -43.069 -17.908 74.804 1.00 95.56 190 LYS A CA 1
ATOM 1571 C C . LYS A 1 190 ? -44.506 -17.405 74.791 1.00 95.56 190 LYS A C 1
ATOM 1573 O O . LYS A 1 190 ? -45.161 -17.514 75.824 1.00 95.56 190 LYS A O 1
ATOM 1578 N N . ASP A 1 191 ? -45.031 -16.957 73.658 1.00 95.44 191 ASP A N 1
ATOM 1579 C CA . ASP A 1 191 ? -46.429 -16.537 73.530 1.00 95.44 191 ASP A CA 1
ATOM 1580 C C . ASP A 1 191 ? -47.403 -17.693 73.772 1.00 95.44 191 ASP A C 1
ATOM 1582 O O . ASP A 1 191 ? -48.411 -17.529 74.475 1.00 95.44 191 ASP A O 1
ATOM 1586 N N . LYS A 1 192 ? -47.075 -18.896 73.285 1.00 96.25 192 LYS A N 1
ATOM 1587 C CA . LYS A 1 192 ? -47.841 -20.116 73.574 1.00 96.25 192 LYS A CA 1
ATOM 1588 C C . LYS A 1 192 ? -47.830 -20.442 75.068 1.00 96.25 192 LYS A C 1
ATOM 1590 O O . LYS A 1 192 ? -48.889 -20.678 75.650 1.00 96.25 192 LYS A O 1
ATOM 1595 N N . SER A 1 193 ? -46.660 -20.406 75.706 1.00 96.19 193 SER A N 1
ATOM 1596 C CA . SER A 1 193 ? -46.529 -20.623 77.153 1.00 96.19 193 SER A CA 1
ATOM 1597 C C . SER A 1 193 ? -47.266 -19.553 77.965 1.00 96.19 193 SER A C 1
ATOM 1599 O O . SER A 1 193 ? -47.971 -19.883 78.916 1.00 96.19 193 SER A O 1
ATOM 1601 N N . ASN A 1 194 ? -47.175 -18.282 77.574 1.00 96.19 194 ASN A N 1
ATOM 1602 C CA . ASN A 1 194 ? -47.859 -17.174 78.235 1.00 96.19 194 ASN A CA 1
ATOM 1603 C C . ASN A 1 194 ? -49.384 -17.318 78.125 1.00 96.19 194 ASN A C 1
ATOM 1605 O O . ASN A 1 194 ? -50.106 -17.124 79.100 1.00 96.19 194 ASN A O 1
ATOM 1609 N N . SER A 1 195 ? -49.883 -17.732 76.958 1.00 95.44 195 SER A N 1
ATOM 1610 C CA . SER A 1 195 ? -51.302 -18.039 76.752 1.00 95.44 195 SER A CA 1
ATOM 1611 C C . SER A 1 195 ? -51.767 -19.196 77.644 1.00 95.44 195 SER A C 1
ATOM 1613 O O . SER A 1 195 ? -52.809 -19.089 78.292 1.00 95.44 195 SER A O 1
ATOM 1615 N N . GLN A 1 196 ? -50.970 -20.264 77.765 1.00 95.81 196 GLN A N 1
ATOM 1616 C CA . GLN A 1 196 ? -51.246 -21.374 78.688 1.00 95.81 196 GLN A CA 1
ATOM 1617 C C . GLN A 1 196 ? -51.253 -20.925 80.157 1.00 95.81 196 GLN A C 1
ATOM 1619 O O . GLN A 1 196 ? -52.158 -21.289 80.909 1.00 95.81 196 GLN A O 1
ATOM 1624 N N . LEU A 1 197 ? -50.292 -20.095 80.571 1.00 94.94 197 LEU A N 1
ATOM 1625 C CA . LEU A 1 197 ? -50.247 -19.535 81.923 1.00 94.94 197 LEU A CA 1
ATOM 1626 C C . LEU A 1 197 ? -51.460 -18.641 82.206 1.00 94.94 197 LEU A C 1
ATOM 1628 O O . LEU A 1 197 ? -52.059 -18.761 83.271 1.00 94.94 197 LEU A O 1
ATOM 1632 N N . LYS A 1 198 ? -51.886 -17.799 81.255 1.00 95.69 198 LYS A N 1
ATOM 1633 C CA . LYS A 1 198 ? -53.110 -16.985 81.378 1.00 95.69 198 LYS A CA 1
ATOM 1634 C C . LYS A 1 198 ? -54.363 -17.847 81.561 1.00 95.69 198 LYS A C 1
ATOM 1636 O O . LYS A 1 198 ? -55.212 -17.509 82.391 1.00 95.69 198 LYS A O 1
ATOM 1641 N N . LEU A 1 199 ? -54.473 -18.956 80.824 1.00 95.31 199 LEU A N 1
ATOM 1642 C CA . LEU A 1 199 ? -55.559 -19.926 81.003 1.00 95.31 199 LEU A CA 1
ATOM 1643 C C . LEU A 1 199 ? -55.512 -20.555 82.403 1.00 95.31 199 LEU A C 1
ATOM 1645 O O . LEU A 1 199 ? -56.530 -20.569 83.089 1.00 95.31 199 LEU A O 1
ATOM 1649 N N . SER A 1 200 ? -54.332 -20.978 82.867 1.00 95.75 200 SER A N 1
ATOM 1650 C CA . SER A 1 200 ? -54.136 -21.542 84.213 1.00 95.75 200 SER A CA 1
ATOM 1651 C C . SER A 1 200 ? -54.490 -20.550 85.330 1.00 95.75 200 SER A C 1
ATOM 1653 O O . SER A 1 200 ? -55.225 -20.881 86.258 1.00 95.75 200 SER A O 1
ATOM 1655 N N . VAL A 1 201 ? -54.058 -19.288 85.212 1.00 95.38 201 VAL A N 1
ATOM 1656 C CA . VAL A 1 201 ? -54.433 -18.214 86.149 1.00 95.38 201 VAL A CA 1
ATOM 1657 C C . VAL A 1 201 ? -55.947 -18.007 86.167 1.00 95.38 201 VAL A C 1
ATOM 1659 O O . VAL A 1 201 ? -56.528 -17.817 87.236 1.00 95.38 201 VAL A O 1
ATOM 1662 N N . SER A 1 202 ? -56.599 -18.049 85.005 1.00 95.06 202 SER A N 1
ATOM 1663 C CA . SER A 1 202 ? -58.055 -17.901 84.904 1.00 95.06 202 SER A CA 1
ATOM 1664 C C . SER A 1 202 ? -58.795 -19.072 85.562 1.00 95.06 202 SER A C 1
ATOM 1666 O O . SER A 1 202 ? -59.745 -18.838 86.311 1.00 95.06 202 SER A O 1
ATOM 1668 N N . ASP A 1 203 ? -58.325 -20.308 85.363 1.00 94.94 203 ASP A N 1
ATOM 1669 C CA . ASP A 1 203 ? -58.857 -21.510 86.020 1.00 94.94 203 ASP A CA 1
ATOM 1670 C C . ASP A 1 203 ? -58.688 -21.453 87.549 1.00 94.94 203 ASP A C 1
ATOM 1672 O O . ASP A 1 203 ? -59.645 -21.655 88.298 1.00 94.94 203 ASP A O 1
ATOM 1676 N N . LEU A 1 204 ? -57.502 -21.075 88.038 1.00 94.69 204 LEU A N 1
ATOM 1677 C CA . LEU A 1 204 ? -57.247 -20.896 89.472 1.00 94.69 204 LEU A CA 1
ATOM 1678 C C . LEU A 1 204 ? -58.130 -19.804 90.087 1.00 94.69 204 LEU A C 1
ATOM 1680 O O . LEU A 1 204 ? -58.683 -20.001 91.169 1.00 94.69 204 LEU A O 1
ATOM 1684 N N . ARG A 1 205 ? -58.324 -18.673 89.395 1.00 95.06 205 ARG A N 1
ATOM 1685 C CA . ARG A 1 205 ? -59.257 -17.619 89.833 1.00 95.06 205 ARG A CA 1
ATOM 1686 C C . ARG A 1 205 ? -60.696 -18.133 89.919 1.00 95.06 205 ARG A C 1
ATOM 1688 O O . ARG A 1 205 ? -61.407 -17.791 90.864 1.00 95.06 205 ARG A O 1
ATOM 1695 N N . LEU A 1 206 ? -61.132 -18.958 88.964 1.00 94.94 206 LEU A N 1
ATOM 1696 C CA . LEU A 1 206 ? -62.465 -19.565 88.977 1.00 94.94 206 LEU A CA 1
ATOM 1697 C C . LEU A 1 206 ? -62.625 -20.558 90.140 1.00 94.94 206 LEU A C 1
ATOM 1699 O O . LEU A 1 206 ? -63.641 -20.522 90.845 1.00 94.94 206 LEU A O 1
ATOM 1703 N N . LYS A 1 207 ? -61.613 -21.399 90.386 1.00 94.69 207 LYS A N 1
ATOM 1704 C CA . LYS A 1 207 ? -61.561 -22.316 91.537 1.00 94.69 207 LYS A CA 1
ATOM 1705 C C . LYS A 1 207 ? -61.616 -21.561 92.859 1.00 94.69 207 LYS A C 1
ATOM 1707 O O . LYS A 1 207 ? -62.434 -21.912 93.705 1.00 94.69 207 LYS A O 1
ATOM 1712 N N . LEU A 1 208 ? -60.829 -20.494 93.005 1.00 93.12 208 LEU A N 1
ATOM 1713 C CA . LEU A 1 208 ? -60.844 -19.637 94.191 1.00 93.12 208 LEU A CA 1
ATOM 1714 C C . LEU A 1 208 ? -62.242 -19.054 94.429 1.00 93.12 208 LEU A C 1
ATOM 1716 O O . LEU A 1 208 ? -62.804 -19.234 95.501 1.00 93.12 208 LEU A O 1
ATOM 1720 N N . LYS A 1 209 ? -62.866 -18.469 93.398 1.00 94.31 209 LYS A N 1
ATOM 1721 C CA . LYS A 1 209 ? -64.232 -17.924 93.489 1.00 94.31 209 LYS A CA 1
ATOM 1722 C C . LYS A 1 209 ? -65.267 -18.987 93.877 1.00 94.31 209 LYS A C 1
ATOM 1724 O O . LYS A 1 209 ? -66.245 -18.678 94.557 1.00 94.31 209 LYS A O 1
ATOM 1729 N N . THR A 1 210 ? -65.083 -20.227 93.428 1.00 93.69 210 THR A N 1
ATOM 1730 C CA . THR A 1 210 ? -65.958 -21.356 93.782 1.00 93.69 210 THR A CA 1
ATOM 1731 C C . THR A 1 210 ? -65.761 -21.760 95.241 1.00 93.69 210 THR A C 1
ATOM 1733 O O . THR A 1 210 ? -66.742 -21.870 95.974 1.00 93.69 210 THR A O 1
ATOM 1736 N N . LYS A 1 211 ? -64.507 -21.878 95.692 1.00 92.25 211 LYS A N 1
ATOM 1737 C CA . LYS A 1 211 ? -64.164 -22.176 97.087 1.00 92.25 211 LYS A CA 1
ATOM 1738 C C . LYS A 1 211 ? -64.608 -21.076 98.046 1.00 92.25 211 LYS A C 1
ATOM 1740 O O . LYS A 1 211 ? -65.171 -21.390 99.084 1.00 92.25 211 LYS A O 1
ATOM 1745 N N . ASP A 1 212 ? -64.486 -19.807 97.668 1.00 92.88 212 ASP A N 1
ATOM 1746 C CA . ASP A 1 212 ? -65.020 -18.684 98.444 1.00 92.88 212 ASP A CA 1
ATOM 1747 C C . ASP A 1 212 ? -66.543 -18.763 98.592 1.00 92.88 212 ASP A C 1
ATOM 1749 O O . ASP A 1 212 ? -67.082 -18.489 99.664 1.00 92.88 212 ASP A O 1
ATOM 1753 N N . LYS A 1 213 ? -67.265 -19.146 97.528 1.00 93.38 213 LYS A N 1
ATOM 1754 C CA . LYS A 1 213 ? -68.720 -19.362 97.599 1.00 93.38 213 LYS A CA 1
ATOM 1755 C C . LYS A 1 213 ? -69.074 -20.528 98.521 1.00 93.38 213 LYS A C 1
ATOM 1757 O O . LYS A 1 213 ? -70.020 -20.401 99.293 1.00 93.38 213 LYS A O 1
ATOM 1762 N N . GLU A 1 214 ? -68.347 -21.641 98.442 1.00 91.81 214 GLU A N 1
ATOM 1763 C CA . GLU A 1 214 ? -68.515 -22.791 99.343 1.00 91.81 214 GLU A CA 1
ATOM 1764 C C . GLU A 1 214 ? -68.243 -22.398 100.796 1.00 91.81 214 GLU A C 1
ATOM 1766 O O . GLU A 1 214 ? -69.096 -22.609 101.651 1.00 91.81 214 GLU A O 1
ATOM 1771 N N . MET A 1 215 ? -67.119 -21.730 101.061 1.00 91.69 215 MET A N 1
ATOM 1772 C CA . MET A 1 215 ? -66.763 -21.225 102.383 1.00 91.69 215 MET A CA 1
ATOM 1773 C C . MET A 1 215 ? -67.849 -20.299 102.931 1.00 91.69 215 MET A C 1
ATOM 1775 O O . MET A 1 215 ? -68.306 -20.510 104.045 1.00 91.69 215 MET A O 1
ATOM 1779 N N . ARG A 1 216 ? -68.338 -19.326 102.146 1.00 91.06 216 ARG A N 1
ATOM 1780 C CA . ARG A 1 216 ? -69.447 -18.449 102.568 1.00 91.06 216 ARG A CA 1
ATOM 1781 C C . ARG A 1 216 ? -70.715 -19.234 102.902 1.00 91.06 216 ARG A C 1
ATOM 1783 O O . ARG A 1 216 ? -71.388 -18.885 103.867 1.00 91.06 216 ARG A O 1
ATOM 1790 N N . ARG A 1 217 ? -71.049 -20.275 102.127 1.00 91.19 217 ARG A N 1
ATOM 1791 C CA . ARG A 1 217 ? -72.191 -21.158 102.422 1.00 91.19 217 ARG A CA 1
ATOM 1792 C C . ARG A 1 217 ? -71.989 -21.894 103.743 1.00 91.19 217 ARG A C 1
ATOM 1794 O O . ARG A 1 217 ? -72.908 -21.897 104.551 1.00 91.19 217 ARG A O 1
ATOM 1801 N N . GLU A 1 218 ? -70.812 -22.465 103.985 1.00 86.88 218 GLU A N 1
ATOM 1802 C CA . GLU A 1 218 ? -70.503 -23.163 105.241 1.00 86.88 218 GLU A CA 1
ATOM 1803 C C . GLU A 1 218 ? -70.451 -22.211 106.439 1.00 86.88 218 GLU A C 1
ATOM 1805 O O . GLU A 1 218 ? -71.036 -22.504 107.476 1.00 86.88 218 GLU A O 1
ATOM 1810 N N . THR A 1 219 ? -69.863 -21.020 106.299 1.00 88.94 219 THR A N 1
ATOM 1811 C CA . THR A 1 219 ? -69.919 -19.980 107.336 1.00 88.94 219 THR A CA 1
ATOM 1812 C C . THR A 1 219 ? -71.361 -19.571 107.625 1.00 88.94 219 THR A C 1
ATOM 1814 O O . THR A 1 219 ? -71.723 -19.406 108.786 1.00 88.94 219 THR A O 1
ATOM 1817 N N . GLN A 1 220 ? -72.208 -19.424 106.600 1.00 89.75 220 GLN A N 1
ATOM 1818 C CA . GLN A 1 220 ? -73.623 -19.109 106.798 1.00 89.75 220 GLN A CA 1
ATOM 1819 C C . GLN A 1 220 ? -74.372 -20.258 107.480 1.00 89.75 220 GLN A C 1
ATOM 1821 O O . GLN A 1 220 ? -75.165 -19.997 108.378 1.00 89.75 220 GLN A O 1
ATOM 1826 N N . LYS A 1 221 ? -74.107 -21.518 107.111 1.00 89.56 221 LYS A N 1
ATOM 1827 C CA . LYS A 1 221 ? -74.640 -22.690 107.823 1.00 89.56 221 LYS A CA 1
ATOM 1828 C C . LYS A 1 221 ? -74.203 -22.693 109.285 1.00 89.56 221 LYS A C 1
ATOM 1830 O O . LYS A 1 221 ? -75.050 -22.869 110.150 1.00 89.56 221 LYS A O 1
ATOM 1835 N N . GLY A 1 222 ? -72.924 -22.431 109.557 1.00 86.81 222 GLY A N 1
ATOM 1836 C CA . GLY A 1 222 ? -72.384 -22.290 110.908 1.00 86.81 222 GLY A CA 1
ATOM 1837 C C . GLY A 1 222 ? -73.118 -21.213 111.705 1.00 86.81 222 GLY A C 1
ATOM 1838 O O . GLY A 1 222 ? -73.632 -21.505 112.775 1.00 86.81 222 GLY A O 1
ATOM 1839 N N . LYS A 1 223 ? -73.286 -20.010 111.139 1.00 87.00 223 LYS A N 1
ATOM 1840 C CA . LYS A 1 223 ? -74.069 -18.924 111.757 1.00 87.00 223 LYS A CA 1
ATOM 1841 C C . LYS A 1 223 ? -75.534 -19.299 111.986 1.00 87.00 223 LYS A C 1
ATOM 1843 O O . LYS A 1 223 ? -76.101 -18.952 113.018 1.00 87.00 223 LYS A O 1
ATOM 1848 N N . ASN A 1 224 ? -76.163 -19.993 111.036 1.00 86.44 224 ASN A N 1
ATOM 1849 C CA . ASN A 1 224 ? -77.545 -20.456 111.170 1.00 86.44 224 ASN A CA 1
ATOM 1850 C C . ASN A 1 224 ? -77.671 -21.483 112.307 1.00 86.44 224 ASN A C 1
ATOM 1852 O O . ASN A 1 224 ? -78.605 -21.389 113.097 1.00 86.44 224 ASN A O 1
ATOM 1856 N N . LEU A 1 225 ? -76.726 -22.425 112.408 1.00 85.56 225 LEU A N 1
ATOM 1857 C CA . LEU A 1 225 ? -76.653 -23.414 113.487 1.00 85.56 225 LEU A CA 1
ATOM 1858 C C . LEU A 1 225 ? -76.363 -22.762 114.842 1.00 85.56 225 LEU A C 1
ATOM 1860 O O . LEU A 1 225 ? -76.990 -23.115 115.830 1.00 85.56 225 LEU A O 1
ATOM 1864 N N . GLU A 1 226 ? -75.463 -21.785 114.898 1.00 86.25 226 GLU A N 1
ATOM 1865 C CA . GLU A 1 226 ? -75.171 -21.015 116.110 1.00 86.25 226 GLU A CA 1
ATOM 1866 C C . GLU A 1 226 ? -76.405 -20.231 116.574 1.00 86.25 226 GLU A C 1
ATOM 1868 O O . GLU A 1 226 ? -76.786 -20.298 117.739 1.00 86.25 226 GLU A O 1
ATOM 1873 N N . THR A 1 227 ? -77.114 -19.586 115.642 1.00 84.38 227 THR A N 1
ATOM 1874 C CA . THR A 1 227 ? -78.398 -18.921 115.924 1.00 84.38 227 THR A CA 1
ATOM 1875 C C . THR A 1 227 ? -79.450 -19.923 116.409 1.00 84.38 227 THR A C 1
ATOM 1877 O O . THR A 1 227 ? -80.219 -19.624 117.319 1.00 84.38 227 THR A O 1
ATOM 1880 N N . PHE A 1 228 ? -79.498 -21.117 115.814 1.00 84.69 228 PHE A N 1
ATOM 1881 C CA . PHE A 1 228 ? -80.379 -22.203 116.241 1.00 84.69 228 PHE A CA 1
ATOM 1882 C C . PHE A 1 228 ? -80.047 -22.680 117.663 1.00 84.69 228 PHE A C 1
ATOM 1884 O O . PHE A 1 228 ? -80.956 -22.835 118.474 1.00 84.69 228 PHE A O 1
ATOM 1891 N N . LEU A 1 229 ? -78.763 -22.840 117.995 1.00 83.94 229 LEU A N 1
ATOM 1892 C CA . LEU A 1 229 ? -78.301 -23.212 119.333 1.00 83.94 229 LEU A CA 1
ATOM 1893 C C . LEU A 1 229 ? -78.593 -22.126 120.373 1.00 83.94 229 LEU A C 1
ATOM 1895 O O . LEU A 1 229 ? -79.052 -22.458 121.461 1.00 83.94 229 LEU A O 1
ATOM 1899 N N . GLU A 1 230 ? -78.381 -20.844 120.063 1.00 82.88 230 GLU A N 1
ATOM 1900 C CA . GLU A 1 230 ? -78.714 -19.746 120.985 1.00 82.88 230 GLU A CA 1
ATOM 1901 C C . GLU A 1 230 ? -80.227 -19.619 121.203 1.00 82.88 230 GLU A C 1
ATOM 1903 O O . GLU A 1 230 ? -80.657 -19.340 122.323 1.00 82.88 230 GLU A O 1
ATOM 1908 N N . ARG A 1 231 ? -81.058 -19.899 120.188 1.00 82.06 231 ARG A N 1
ATOM 1909 C CA . ARG A 1 231 ? -82.519 -19.998 120.360 1.00 82.06 231 ARG A CA 1
ATOM 1910 C C . ARG A 1 231 ? -82.898 -21.175 121.253 1.00 82.06 231 ARG A C 1
ATOM 1912 O O . ARG A 1 231 ? -83.598 -20.965 122.234 1.00 82.06 231 ARG A O 1
ATOM 1919 N N . LEU A 1 232 ? -82.357 -22.367 120.992 1.00 81.38 232 LEU A N 1
ATOM 1920 C CA . LEU A 1 232 ? -82.574 -23.551 121.829 1.00 81.38 232 LEU A CA 1
ATOM 1921 C C . LEU A 1 232 ? -82.153 -23.301 123.283 1.00 81.38 232 LEU A C 1
ATOM 1923 O O . LEU A 1 232 ? -82.883 -23.637 124.208 1.00 81.38 232 LEU A O 1
ATOM 1927 N N . LYS A 1 233 ? -80.985 -22.693 123.495 1.00 80.88 233 LYS A N 1
ATOM 1928 C CA . LYS A 1 233 ? -80.469 -22.322 124.816 1.00 80.88 233 LYS A CA 1
ATOM 1929 C C . LYS A 1 233 ? -81.365 -21.294 125.504 1.00 80.88 233 LYS A C 1
ATOM 1931 O O . LYS A 1 233 ? -81.623 -21.433 126.696 1.00 80.88 233 LYS A O 1
ATOM 1936 N N . SER A 1 234 ? -81.843 -20.290 124.769 1.00 80.25 234 SER A N 1
ATOM 1937 C CA . SER A 1 234 ? -82.776 -19.281 125.288 1.00 80.25 234 SER A CA 1
ATOM 1938 C C . SER A 1 234 ? -84.108 -19.913 125.695 1.00 80.25 234 SER A C 1
ATOM 1940 O O . SER A 1 234 ? -84.590 -19.667 126.798 1.00 80.25 234 SER A O 1
ATOM 1942 N N . ASP A 1 235 ? -84.656 -20.790 124.854 1.00 76.31 235 ASP A N 1
ATOM 1943 C CA . ASP A 1 235 ? -85.895 -21.525 125.118 1.00 76.31 235 ASP A CA 1
ATOM 1944 C C . ASP A 1 235 ? -85.735 -22.500 126.297 1.00 76.31 235 ASP A C 1
ATOM 1946 O O . ASP A 1 235 ? -86.629 -22.624 127.135 1.00 76.31 235 ASP A O 1
ATOM 1950 N N . LEU A 1 236 ? -84.568 -23.140 126.424 1.00 78.69 236 LEU A N 1
ATOM 1951 C CA . LEU A 1 236 ? -84.219 -24.004 127.552 1.00 78.69 236 LEU A CA 1
ATOM 1952 C C . LEU A 1 236 ? -84.063 -23.202 128.851 1.00 78.69 236 LEU A C 1
ATOM 1954 O O . LEU A 1 236 ? -84.572 -23.622 129.887 1.00 78.69 236 LEU A O 1
ATOM 1958 N N . HIS A 1 237 ? -83.439 -22.021 128.811 1.00 76.94 237 HIS A N 1
ATOM 1959 C CA . HIS A 1 237 ? -83.390 -21.107 129.956 1.00 76.94 237 HIS A CA 1
ATOM 1960 C C . HIS A 1 237 ? -84.796 -20.604 130.333 1.00 76.94 237 HIS A C 1
ATOM 1962 O O . HIS A 1 237 ? -85.105 -20.465 131.519 1.00 76.94 237 HIS A O 1
ATOM 1968 N N . GLY A 1 238 ? -85.671 -20.382 129.349 1.00 72.94 238 GLY A N 1
ATOM 1969 C CA . GLY A 1 238 ? -87.093 -20.131 129.578 1.00 72.94 238 GLY A CA 1
ATOM 1970 C C . GLY A 1 238 ? -87.769 -21.298 130.305 1.00 72.94 238 GLY A C 1
ATOM 1971 O O . GLY A 1 238 ? -88.459 -21.079 131.296 1.00 72.94 238 GLY A O 1
ATOM 1972 N N . CYS A 1 239 ? -87.495 -22.541 129.892 1.00 68.81 239 CYS A N 1
ATOM 1973 C CA . CYS A 1 239 ? -87.998 -23.751 130.554 1.00 68.81 239 CYS A CA 1
ATOM 1974 C C . CYS A 1 239 ? -87.514 -23.876 132.010 1.00 68.81 239 CYS A C 1
ATOM 1976 O O . CYS A 1 239 ? -88.297 -24.234 132.887 1.00 68.81 239 CYS A O 1
ATOM 1978 N N . VAL A 1 240 ? -86.252 -23.532 132.289 1.00 67.81 240 VAL A N 1
ATOM 1979 C CA . VAL A 1 240 ? -85.677 -23.512 133.649 1.00 67.81 240 VAL A CA 1
ATOM 1980 C C . VAL A 1 240 ? -86.440 -22.553 134.579 1.00 67.81 240 VAL A C 1
ATOM 1982 O O . VAL A 1 240 ? -86.576 -22.837 135.767 1.00 67.81 240 VAL A O 1
ATOM 1985 N N . GLY A 1 241 ? -87.018 -21.466 134.055 1.00 68.19 241 GLY A N 1
ATOM 1986 C CA . GLY A 1 241 ? -87.865 -20.544 134.825 1.00 68.19 241 GLY A CA 1
ATOM 1987 C C . GLY A 1 241 ? -89.152 -21.171 135.383 1.00 68.19 241 GLY A C 1
ATOM 1988 O O . GLY A 1 241 ? -89.687 -20.681 136.374 1.00 68.19 241 GLY A O 1
ATOM 1989 N N . PHE A 1 242 ? -89.616 -22.286 134.808 1.00 69.19 242 PHE A N 1
ATOM 1990 C CA . PHE A 1 242 ? -90.822 -23.009 135.234 1.00 69.19 242 PHE A CA 1
ATOM 1991 C C . PHE A 1 242 ? -90.524 -24.208 136.151 1.00 69.19 242 PHE A C 1
ATOM 1993 O O . PHE A 1 242 ? -91.415 -25.006 136.427 1.00 69.19 242 PHE A O 1
ATOM 2000 N N . ILE A 1 243 ? -89.293 -24.346 136.665 1.00 64.44 243 ILE A N 1
ATOM 2001 C CA . ILE A 1 243 ? -88.874 -25.472 137.527 1.00 64.44 243 ILE A CA 1
ATOM 2002 C C . ILE A 1 243 ? -89.741 -25.642 138.785 1.00 64.44 243 ILE A C 1
ATOM 2004 O O . ILE A 1 243 ? -89.874 -26.756 139.288 1.00 64.44 243 ILE A O 1
ATOM 2008 N N . GLN A 1 244 ? -90.347 -24.565 139.290 1.00 63.47 244 GLN A N 1
ATOM 2009 C CA . GLN A 1 244 ? -91.201 -24.605 140.483 1.00 63.47 244 GLN A CA 1
ATOM 2010 C C . GLN A 1 244 ? -92.680 -24.939 140.181 1.00 63.47 244 GLN A C 1
ATOM 2012 O O . GLN A 1 244 ? -93.446 -25.132 141.123 1.00 63.47 244 GLN A O 1
ATOM 2017 N N . ASP A 1 245 ? -93.080 -25.068 138.904 1.00 67.44 245 ASP A N 1
ATOM 2018 C CA . ASP A 1 245 ? -94.431 -25.471 138.473 1.00 67.44 245 ASP A CA 1
ATOM 2019 C C . ASP A 1 245 ? -94.383 -26.724 137.559 1.00 67.44 245 ASP A C 1
ATOM 2021 O O . ASP A 1 245 ? -94.152 -26.624 136.346 1.00 67.44 245 ASP A O 1
ATOM 2025 N N . PRO A 1 246 ? -94.645 -27.930 138.106 1.00 67.44 246 PRO A N 1
ATOM 2026 C CA . PRO A 1 246 ? -94.529 -29.195 137.378 1.00 67.44 246 PRO A CA 1
ATOM 2027 C C . PRO A 1 246 ? -95.429 -29.312 136.139 1.00 67.44 246 PRO A C 1
ATOM 2029 O O . PRO A 1 246 ? -95.109 -30.078 135.227 1.00 67.44 246 PRO A O 1
ATOM 2032 N N . LYS A 1 247 ? -96.564 -28.593 136.090 1.00 68.06 247 LYS A N 1
ATOM 2033 C CA . LYS A 1 247 ? -97.490 -28.660 134.946 1.00 68.06 247 LYS A CA 1
ATOM 2034 C C . LYS A 1 247 ? -97.015 -27.767 133.798 1.00 68.06 247 LYS A C 1
ATOM 2036 O O . LYS A 1 247 ? -96.960 -28.236 132.664 1.00 68.06 247 LYS A O 1
ATOM 2041 N N . GLN A 1 248 ? -96.591 -26.535 134.090 1.00 67.38 248 GLN A N 1
ATOM 2042 C CA . GLN A 1 248 ? -96.064 -25.613 133.071 1.00 67.38 248 GLN A CA 1
ATOM 2043 C C . GLN A 1 248 ? -94.710 -26.052 132.499 1.00 67.38 248 GLN A C 1
ATOM 2045 O O . GLN A 1 248 ? -94.448 -25.844 131.311 1.00 67.38 248 GLN A O 1
ATOM 2050 N N . LEU A 1 249 ? -93.867 -26.706 133.305 1.00 66.62 249 LEU A N 1
ATOM 2051 C CA . LEU A 1 249 ? -92.594 -27.259 132.842 1.00 66.62 249 LEU A CA 1
ATOM 2052 C C . LEU A 1 249 ? -92.798 -28.370 131.801 1.00 66.62 249 LEU A C 1
ATOM 2054 O O . LEU A 1 249 ? -92.143 -28.369 130.759 1.00 66.62 249 LEU A O 1
ATOM 2058 N N . ARG A 1 250 ? -93.734 -29.296 132.054 1.00 69.12 250 ARG A N 1
ATOM 2059 C CA . ARG A 1 250 ? -94.057 -30.391 131.127 1.00 69.12 250 ARG A CA 1
ATOM 2060 C C . ARG A 1 250 ? -94.527 -29.859 129.772 1.00 69.12 250 ARG A C 1
ATOM 2062 O O . ARG A 1 250 ? -94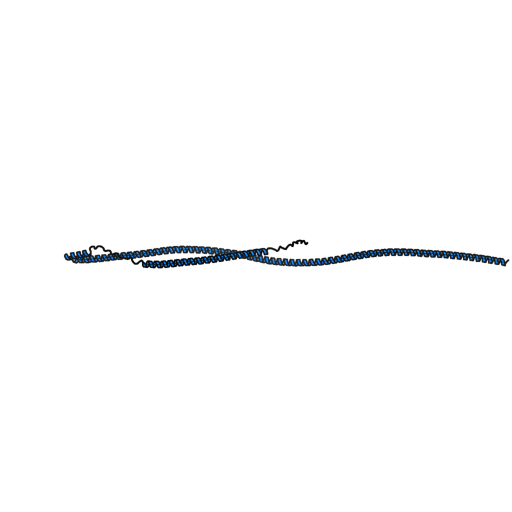.044 -30.332 128.746 1.00 69.12 250 ARG A O 1
ATOM 2069 N N . ASP A 1 251 ? -95.425 -28.877 129.766 1.00 71.06 251 ASP A N 1
ATOM 2070 C CA . ASP A 1 251 ? -95.968 -28.302 128.529 1.00 71.06 251 ASP A CA 1
ATOM 2071 C C . ASP A 1 251 ? -94.921 -27.476 127.762 1.00 71.06 251 ASP A C 1
ATOM 2073 O O . ASP A 1 251 ? -94.879 -27.515 126.530 1.00 71.06 251 ASP A O 1
ATOM 2077 N N . SER A 1 252 ? -94.027 -26.783 128.474 1.00 65.88 252 SER A N 1
ATOM 2078 C CA . SER A 1 252 ? -92.924 -26.022 127.867 1.00 65.88 252 SER A CA 1
ATOM 2079 C C . SER A 1 252 ? -91.861 -26.937 127.247 1.00 65.88 252 SER A C 1
ATOM 2081 O O . SER A 1 252 ? -91.424 -26.696 126.122 1.00 65.88 252 SER A O 1
ATOM 2083 N N . ILE A 1 253 ? -91.515 -28.047 127.911 1.00 69.38 253 ILE A N 1
ATOM 2084 C CA . ILE A 1 253 ? -90.602 -29.067 127.369 1.00 69.38 253 ILE A CA 1
ATOM 2085 C C . ILE A 1 253 ? -91.236 -29.803 126.179 1.00 69.38 253 ILE A C 1
ATOM 2087 O O . ILE A 1 253 ? -90.543 -30.062 125.196 1.00 69.38 253 ILE A O 1
ATOM 2091 N N . LEU A 1 254 ? -92.545 -30.097 126.208 1.00 69.12 254 LEU A N 1
ATOM 2092 C CA . LEU A 1 254 ? -93.245 -30.695 125.061 1.00 69.12 254 LEU A CA 1
ATOM 2093 C C . LEU A 1 254 ? -93.252 -29.761 123.841 1.00 69.12 254 LEU A C 1
ATOM 2095 O O . LEU A 1 254 ? -93.005 -30.219 122.725 1.00 69.12 254 LEU A O 1
ATOM 2099 N N . LYS A 1 255 ? -93.482 -28.454 124.041 1.00 72.31 255 LYS A N 1
ATOM 2100 C CA . LYS A 1 255 ? -93.379 -27.449 122.969 1.00 72.31 255 LYS A CA 1
ATOM 2101 C C . LYS A 1 255 ? -91.963 -27.369 122.402 1.00 72.31 255 LYS A C 1
ATOM 2103 O O . LYS A 1 255 ? -91.810 -27.395 121.182 1.00 72.31 255 LYS A O 1
ATOM 2108 N N . MET A 1 256 ? -90.939 -27.353 123.256 1.00 69.50 256 MET A N 1
ATOM 2109 C CA . MET A 1 256 ? -89.539 -27.375 122.822 1.00 69.50 256 MET A CA 1
ATOM 2110 C C . MET A 1 256 ? -89.223 -28.652 122.022 1.00 69.50 256 MET A C 1
ATOM 2112 O O . MET A 1 256 ? -88.667 -28.578 120.930 1.00 69.50 256 MET A O 1
ATOM 2116 N N . TYR A 1 257 ? -89.654 -29.824 122.492 1.00 62.75 257 TYR A N 1
ATOM 2117 C CA . TYR A 1 257 ? -89.457 -31.089 121.776 1.00 62.75 257 TYR A CA 1
ATOM 2118 C C . TYR A 1 257 ? -90.179 -31.118 120.416 1.00 62.75 257 TYR A C 1
ATOM 2120 O O . TYR A 1 257 ? -89.639 -31.648 119.450 1.00 62.75 257 TYR A O 1
ATOM 2128 N N . SER A 1 258 ? -91.355 -30.488 120.301 1.00 67.12 258 SER A N 1
ATOM 2129 C CA . SER A 1 258 ? -92.067 -30.359 119.018 1.00 67.12 258 SER A CA 1
ATOM 2130 C C . SER A 1 258 ? -91.388 -29.402 118.026 1.00 67.12 258 SER A C 1
ATOM 2132 O O . SER A 1 258 ? -91.474 -29.617 116.820 1.00 67.12 258 SER A O 1
ATOM 2134 N N . HIS A 1 259 ? -90.693 -28.372 118.522 1.00 67.00 259 HIS A N 1
ATOM 2135 C CA . HIS A 1 259 ? -89.997 -27.381 117.695 1.00 67.00 259 HIS A CA 1
ATOM 2136 C C . HIS A 1 259 ? -88.587 -27.811 117.271 1.00 67.00 259 HIS A C 1
ATOM 2138 O O . HIS A 1 259 ? -88.127 -27.391 116.211 1.00 67.00 259 HIS A O 1
ATOM 2144 N N . TYR A 1 260 ? -87.911 -28.636 118.075 1.00 67.56 260 TYR A N 1
ATOM 2145 C CA . TYR A 1 260 ? -86.508 -29.017 117.873 1.00 67.56 260 TYR A CA 1
ATOM 2146 C C . TYR A 1 260 ? -86.292 -30.527 117.642 1.00 67.56 260 TYR A C 1
ATOM 2148 O O . TYR A 1 260 ? -85.154 -30.967 117.478 1.00 67.56 260 TYR A O 1
ATOM 2156 N N . GLY A 1 261 ? -87.361 -31.332 117.619 1.00 52.81 261 GLY A N 1
ATOM 2157 C CA . GLY A 1 261 ? -87.324 -32.738 117.208 1.00 52.81 261 GLY A CA 1
ATOM 2158 C C . GLY A 1 261 ? -87.086 -32.907 115.695 1.00 52.81 261 GLY A C 1
ATOM 2159 O O . GLY A 1 261 ? -87.294 -31.963 114.933 1.00 52.81 261 GLY A O 1
ATOM 2160 N N . PRO A 1 262 ? -86.644 -34.088 115.221 1.00 46.53 262 PRO A N 1
ATOM 2161 C CA . PRO A 1 262 ? -86.160 -34.257 113.850 1.00 46.53 262 PRO A CA 1
ATOM 2162 C C . PRO A 1 262 ? -87.285 -34.047 112.825 1.00 46.53 262 PRO A C 1
ATOM 2164 O O . PRO A 1 262 ? -88.211 -34.854 112.752 1.00 46.53 262 PRO A O 1
ATOM 2167 N N . GLN A 1 263 ? -87.199 -32.994 112.006 1.00 43.59 263 GLN A N 1
ATOM 2168 C CA . GLN A 1 263 ? -87.969 -32.898 110.764 1.00 43.59 263 GLN A CA 1
ATOM 2169 C C . GLN A 1 263 ? -87.132 -33.428 109.596 1.00 43.59 263 GLN A C 1
ATOM 2171 O O . GLN A 1 263 ? -85.981 -33.040 109.412 1.00 43.59 263 GLN A O 1
ATOM 2176 N N . LEU A 1 264 ? -87.732 -34.354 108.848 1.00 38.25 264 LEU A N 1
ATOM 2177 C CA . LEU A 1 264 ? -87.182 -35.016 107.669 1.00 38.25 264 LEU A CA 1
ATOM 2178 C C . LEU A 1 264 ? -86.964 -34.005 106.525 1.00 38.25 264 LEU A C 1
ATOM 2180 O O . LEU A 1 264 ? -87.839 -33.190 106.239 1.00 38.25 264 LEU A O 1
ATOM 2184 N N . ASP A 1 265 ? -85.802 -34.105 105.879 1.00 36.97 265 ASP A N 1
ATOM 2185 C CA . ASP A 1 265 ? -85.3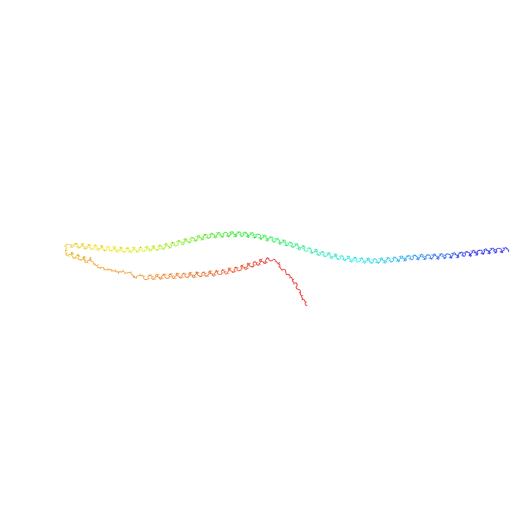03 -33.283 104.770 1.00 36.97 265 ASP A CA 1
ATOM 2186 C C . ASP A 1 265 ? -86.315 -33.004 103.642 1.00 36.97 265 ASP A C 1
ATOM 2188 O O . ASP A 1 265 ? -86.897 -33.923 103.064 1.00 36.97 265 ASP A O 1
ATOM 2192 N N . HIS A 1 266 ? -86.388 -31.741 103.204 1.00 32.81 266 HIS A N 1
ATOM 2193 C CA . HIS A 1 266 ? -86.884 -31.377 101.874 1.00 32.81 266 HIS A CA 1
ATOM 2194 C C . HIS A 1 266 ? -85.815 -30.562 101.132 1.00 32.81 266 HIS A C 1
ATOM 2196 O O . HIS A 1 266 ? -85.540 -29.406 101.452 1.00 32.81 266 HIS A O 1
ATOM 2202 N N . VAL A 1 267 ? -85.184 -31.189 100.137 1.00 33.66 267 VAL A N 1
ATOM 2203 C CA . VAL A 1 267 ? -84.164 -30.589 99.266 1.00 33.66 267 VAL A CA 1
ATOM 2204 C C . VAL A 1 267 ? -84.840 -30.044 98.009 1.00 33.66 267 VAL A C 1
ATOM 2206 O O . VAL A 1 267 ? -85.313 -30.813 97.174 1.00 33.66 267 VAL A O 1
ATOM 2209 N N . GLU A 1 268 ? -84.837 -28.723 97.829 1.00 33.28 268 GLU A N 1
ATOM 2210 C CA . GLU A 1 268 ? -85.179 -28.087 96.553 1.00 33.28 268 GLU A CA 1
ATOM 2211 C C . GLU A 1 268 ? -83.943 -27.968 95.647 1.00 33.28 268 GLU A C 1
ATOM 2213 O O . GLU A 1 268 ? -82.929 -27.355 95.991 1.00 33.28 268 GLU A O 1
ATOM 2218 N N . LYS A 1 269 ? -84.048 -28.554 94.449 1.00 41.31 269 LYS A N 1
ATOM 2219 C CA . LYS A 1 269 ? -83.158 -28.321 93.305 1.00 41.31 269 LYS A CA 1
ATOM 2220 C C . LYS A 1 269 ? -83.731 -27.189 92.449 1.00 41.31 269 LYS A C 1
ATOM 2222 O O . LYS A 1 269 ? -84.866 -27.277 92.001 1.00 41.31 269 LYS A O 1
ATOM 2227 N N . SER A 1 270 ? -82.908 -26.198 92.124 1.00 30.48 270 SER A N 1
ATOM 2228 C CA . SER A 1 270 ? -83.128 -25.254 91.020 1.00 30.48 270 SER A CA 1
ATOM 2229 C C . SER A 1 270 ? -81.753 -24.968 90.400 1.00 30.48 270 SER A C 1
ATOM 2231 O O . SER A 1 270 ? -80.783 -24.779 91.129 1.00 30.48 270 SER A O 1
ATOM 2233 N N . GLY A 1 271 ? -81.509 -25.050 89.093 1.00 43.12 271 GLY A N 1
ATOM 2234 C CA . GLY A 1 271 ? -82.393 -24.784 87.962 1.00 43.12 271 GLY A CA 1
ATOM 2235 C C . GLY A 1 271 ? -81.773 -23.630 87.173 1.00 43.12 271 GLY A C 1
ATOM 2236 O O . GLY A 1 271 ? -82.158 -22.484 87.355 1.00 43.12 271 GLY A O 1
ATOM 2237 N N . ALA A 1 272 ? -80.738 -23.904 86.368 1.00 33.62 272 ALA A N 1
ATOM 2238 C CA . ALA A 1 272 ? -80.091 -22.882 85.539 1.00 33.62 272 ALA A CA 1
ATOM 2239 C C . ALA A 1 272 ? -79.414 -23.503 84.307 1.00 33.62 272 ALA A C 1
ATOM 2241 O O . ALA A 1 272 ? -78.205 -23.720 84.284 1.00 33.62 272 ALA A O 1
ATOM 2242 N N . ALA A 1 273 ? -80.208 -23.794 83.279 1.00 38.75 273 ALA A N 1
ATOM 2243 C CA . ALA A 1 273 ? -79.719 -24.128 81.945 1.00 38.75 273 ALA A CA 1
ATOM 2244 C C . ALA A 1 273 ? -80.760 -23.691 80.908 1.00 38.75 273 ALA A C 1
ATOM 2246 O O . ALA A 1 273 ? -81.579 -24.501 80.489 1.00 38.75 273 ALA A O 1
ATOM 2247 N N . GLN A 1 274 ? -80.781 -22.406 80.526 1.00 45.91 274 GLN A N 1
ATOM 2248 C CA . GLN A 1 274 ? -81.675 -21.979 79.438 1.00 45.91 274 GLN A CA 1
ATOM 2249 C C . GLN A 1 274 ? -81.295 -20.700 78.675 1.00 45.91 274 GLN A C 1
ATOM 2251 O O . GLN A 1 274 ? -82.147 -20.139 78.003 1.00 45.91 274 GLN A O 1
ATOM 2256 N N . HIS A 1 275 ? -80.036 -20.240 78.700 1.00 47.22 275 HIS A N 1
ATOM 2257 C CA . HIS A 1 275 ? -79.675 -19.003 77.980 1.00 47.22 275 HIS A CA 1
ATOM 2258 C C . HIS A 1 275 ? -78.313 -19.053 77.265 1.00 47.22 275 HIS A C 1
ATOM 2260 O O . HIS A 1 275 ? -77.452 -18.205 77.477 1.00 47.22 275 HIS A O 1
ATOM 2266 N N . VAL A 1 276 ? -78.093 -20.079 76.436 1.00 57.41 276 VAL A N 1
ATOM 2267 C CA . VAL A 1 276 ? -76.858 -20.262 75.637 1.00 57.41 276 VAL A CA 1
ATOM 2268 C C . VAL A 1 276 ? -77.054 -20.386 74.101 1.00 57.41 276 VAL A C 1
ATOM 2270 O O . VAL A 1 276 ? -76.080 -20.130 73.397 1.00 57.41 276 VAL A O 1
ATOM 2273 N N . PRO A 1 277 ? -78.235 -20.679 73.505 1.00 57.88 277 PRO A N 1
ATOM 2274 C CA . PRO A 1 277 ? -78.287 -20.923 72.052 1.00 57.88 277 PRO A CA 1
ATOM 2275 C C . PRO A 1 277 ? -78.055 -19.705 71.130 1.00 57.88 277 PRO A C 1
ATOM 2277 O O . PRO A 1 277 ? -77.330 -19.826 70.147 1.00 57.88 277 PRO A O 1
ATOM 2280 N N . GLU A 1 278 ? -78.623 -18.527 71.410 1.00 57.16 278 GLU A N 1
ATOM 2281 C CA . GLU A 1 278 ? -78.650 -17.426 70.418 1.00 57.16 278 GLU A CA 1
ATOM 2282 C C . GLU A 1 278 ? -77.319 -16.679 70.249 1.00 57.16 278 GLU A C 1
ATOM 2284 O O . GLU A 1 278 ? -76.940 -16.315 69.136 1.00 57.16 278 GLU A O 1
ATOM 2289 N N . VAL A 1 279 ? -76.564 -16.488 71.333 1.00 59.59 279 VAL A N 1
ATOM 2290 C CA . VAL A 1 279 ? -75.274 -15.771 71.288 1.00 59.59 279 VAL A CA 1
ATOM 2291 C C . VAL A 1 279 ? -74.207 -16.593 70.553 1.00 59.59 279 VAL A C 1
ATOM 2293 O O . VAL A 1 279 ? -73.335 -16.034 69.888 1.00 59.59 279 VAL A O 1
ATOM 2296 N N . PHE A 1 280 ? -74.297 -17.924 70.627 1.00 62.97 280 PHE A N 1
ATOM 2297 C CA . PHE A 1 280 ? -73.384 -18.832 69.936 1.00 62.97 280 PHE A CA 1
ATOM 2298 C C . PHE A 1 280 ? -73.594 -18.806 68.413 1.00 62.97 280 PHE A C 1
ATOM 2300 O O . PHE A 1 280 ? -72.623 -18.715 67.664 1.00 62.97 280 PHE A O 1
ATOM 2307 N N . LEU A 1 281 ? -74.852 -18.784 67.958 1.00 67.19 281 LEU A N 1
ATOM 2308 C CA . LEU A 1 281 ? -75.194 -18.728 66.532 1.00 67.19 281 LEU A CA 1
ATOM 2309 C C . LEU A 1 281 ? -74.750 -17.412 65.875 1.00 67.19 281 LEU A C 1
ATOM 2311 O O . LEU A 1 281 ? -74.229 -17.419 64.762 1.00 67.19 281 LEU A O 1
ATOM 2315 N N . HIS A 1 282 ? -74.875 -16.284 66.581 1.00 69.44 282 HIS A N 1
ATOM 2316 C CA . HIS A 1 282 ? -74.429 -14.992 66.055 1.00 69.44 282 HIS A CA 1
ATOM 2317 C C . HIS A 1 282 ? -72.897 -14.894 65.926 1.00 69.44 282 HIS A C 1
ATOM 2319 O O . HIS A 1 282 ? -72.382 -14.303 64.976 1.00 69.44 282 HIS A O 1
ATOM 2325 N N . HIS A 1 283 ? -72.150 -15.512 66.848 1.00 71.25 283 HIS A N 1
ATOM 2326 C CA . HIS A 1 283 ? -70.688 -15.567 66.768 1.00 71.25 283 HIS A CA 1
ATOM 2327 C C . HIS A 1 283 ? -70.204 -16.424 65.588 1.00 71.25 283 HIS A C 1
ATOM 2329 O O . HIS A 1 283 ? -69.208 -16.087 64.946 1.00 71.25 283 HIS A O 1
ATOM 2335 N N . GLN A 1 284 ? -70.938 -17.492 65.271 1.00 73.31 284 GLN A N 1
ATOM 2336 C CA . GLN A 1 284 ? -70.625 -18.396 64.168 1.00 73.31 284 GLN A CA 1
ATOM 2337 C C . GLN A 1 284 ? -70.792 -17.712 62.796 1.00 73.31 284 GLN A C 1
ATOM 2339 O O . GLN A 1 284 ? -69.892 -17.800 61.963 1.00 73.31 284 GLN A O 1
ATOM 2344 N N . ASP A 1 285 ? -71.862 -16.931 62.601 1.00 76.75 285 ASP A N 1
ATOM 2345 C CA . ASP A 1 285 ? -72.113 -16.166 61.362 1.00 76.75 285 ASP A CA 1
ATOM 2346 C C . ASP A 1 285 ? -71.043 -15.079 61.108 1.00 76.75 285 ASP A C 1
ATOM 2348 O O . ASP A 1 285 ? -70.554 -14.896 59.990 1.00 76.75 285 ASP A O 1
ATOM 2352 N N . LEU A 1 286 ? -70.593 -14.388 62.162 1.00 77.06 286 LEU A N 1
ATOM 2353 C CA . LEU A 1 286 ? -69.501 -13.407 62.075 1.00 77.06 286 LEU A CA 1
ATOM 2354 C C . LEU A 1 286 ? -68.158 -14.054 61.700 1.00 77.06 286 LEU A C 1
ATOM 2356 O O .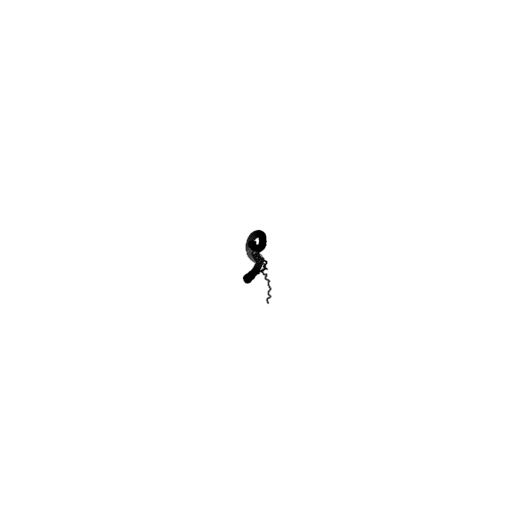 LEU A 1 286 ? -67.391 -13.492 60.907 1.00 77.06 286 LEU A O 1
ATOM 2360 N N . GLN A 1 287 ? -67.872 -15.242 62.234 1.00 76.69 287 GLN A N 1
ATOM 2361 C CA . GLN A 1 287 ? -66.670 -15.996 61.882 1.00 76.69 287 GLN A CA 1
ATOM 2362 C C . GLN A 1 287 ? -66.738 -16.539 60.450 1.00 76.69 287 GLN A C 1
ATOM 2364 O O . GLN A 1 287 ? -65.758 -16.410 59.716 1.00 76.69 287 GLN A O 1
ATOM 2369 N N . GLU A 1 288 ? -67.886 -17.049 60.001 1.00 81.50 288 GLU A N 1
ATOM 2370 C CA . GLU A 1 288 ? -68.073 -17.517 58.620 1.00 81.50 288 GLU A CA 1
ATOM 2371 C C . GLU A 1 288 ? -67.923 -16.396 57.588 1.00 81.50 288 GLU A C 1
ATOM 2373 O O . GLU A 1 288 ? -67.249 -16.579 56.568 1.00 81.50 288 GLU A O 1
ATOM 2378 N N . LYS A 1 289 ? -68.468 -15.205 57.865 1.00 83.44 289 LYS A N 1
ATOM 2379 C CA . LYS A 1 289 ? -68.292 -14.022 57.005 1.00 83.44 289 LYS A CA 1
ATOM 2380 C C . LYS A 1 289 ? -66.831 -13.589 56.923 1.00 83.44 289 LYS A C 1
ATOM 2382 O O . LYS A 1 289 ? -66.338 -13.259 55.842 1.00 83.44 289 LYS A O 1
ATOM 2387 N N . THR A 1 290 ? -66.110 -13.654 58.039 1.00 85.00 290 THR A N 1
ATOM 2388 C CA . THR A 1 290 ? -64.683 -13.308 58.085 1.00 85.00 290 THR A CA 1
ATOM 2389 C C . THR A 1 290 ? -63.832 -14.331 57.325 1.00 85.00 290 THR A C 1
ATOM 2391 O O . THR A 1 290 ? -62.980 -13.951 56.522 1.00 85.00 290 THR A O 1
ATOM 2394 N N . ILE A 1 291 ? -64.098 -15.629 57.504 1.00 86.19 291 ILE A N 1
ATOM 2395 C CA . ILE A 1 291 ? -63.413 -16.710 56.780 1.00 86.19 291 ILE A CA 1
ATOM 2396 C C . ILE A 1 291 ? -63.681 -16.608 55.274 1.00 86.19 291 ILE A C 1
ATOM 2398 O O . ILE A 1 291 ? -62.753 -16.743 54.478 1.00 86.19 291 ILE A O 1
ATOM 2402 N N . SER A 1 292 ? -64.919 -16.320 54.873 1.00 84.31 292 SER A N 1
ATOM 2403 C CA . SER A 1 292 ? -65.289 -16.159 53.461 1.00 84.31 292 SER A CA 1
ATOM 2404 C C . SER A 1 292 ? -64.592 -14.952 52.824 1.00 84.31 292 SER A C 1
ATOM 2406 O O . SER A 1 292 ? -64.039 -15.069 51.731 1.00 84.31 292 SER A O 1
ATOM 2408 N N . SER A 1 293 ? -64.513 -13.823 53.540 1.00 87.00 293 SER A N 1
ATOM 2409 C CA . SER A 1 293 ? -63.759 -12.641 53.100 1.00 87.00 293 SER A CA 1
ATOM 2410 C C . SER A 1 293 ? -62.264 -12.934 52.928 1.00 87.00 293 SER A C 1
ATOM 2412 O O . SER A 1 293 ? -61.656 -12.525 51.937 1.00 87.00 293 SER A O 1
ATOM 2414 N N . LEU A 1 294 ? -61.662 -13.675 53.864 1.00 85.56 294 LEU A N 1
ATOM 2415 C CA . LEU A 1 294 ? -60.249 -14.055 53.792 1.00 85.56 294 LEU A CA 1
ATOM 2416 C C . LEU A 1 294 ? -59.970 -15.034 52.646 1.00 85.56 294 LEU A C 1
ATOM 2418 O O . LEU A 1 294 ? -58.987 -14.851 51.930 1.00 85.56 294 LEU A O 1
ATOM 2422 N N . LYS A 1 295 ? -60.849 -16.018 52.418 1.00 86.56 295 LYS A N 1
ATOM 2423 C CA . LYS A 1 295 ? -60.755 -16.930 51.265 1.00 86.56 295 LYS A CA 1
ATOM 2424 C C . LYS A 1 295 ? -60.820 -16.168 49.942 1.00 86.56 295 LYS A C 1
ATOM 2426 O O . LYS A 1 295 ? -59.977 -16.386 49.077 1.00 86.56 295 LYS A O 1
ATOM 2431 N N . GLN A 1 296 ? -61.751 -15.223 49.812 1.00 90.19 296 GLN A N 1
ATOM 2432 C CA . GLN A 1 296 ? -61.878 -14.405 48.605 1.00 90.19 296 GLN A CA 1
ATOM 2433 C C . GLN A 1 296 ? -60.646 -13.515 48.374 1.00 90.19 296 GLN A C 1
ATOM 2435 O O . GLN A 1 296 ? -60.161 -13.409 47.250 1.00 90.19 296 GLN A O 1
ATOM 2440 N N . LYS A 1 297 ? -60.090 -12.909 49.433 1.00 88.56 297 LYS A N 1
ATOM 2441 C CA . LYS A 1 297 ? -58.845 -12.126 49.340 1.00 88.56 297 LYS A CA 1
ATOM 2442 C C . LYS A 1 297 ? -57.646 -12.985 48.941 1.00 88.56 297 LYS A C 1
ATOM 2444 O O . LYS A 1 297 ? -56.831 -12.540 48.135 1.00 88.56 297 LYS A O 1
ATOM 2449 N N . LEU A 1 298 ? -57.545 -14.203 49.474 1.00 89.94 298 LEU A N 1
ATOM 2450 C CA . LEU A 1 298 ? -56.479 -15.140 49.125 1.00 89.94 298 LEU A CA 1
ATOM 2451 C C . LEU A 1 298 ? -56.561 -15.551 47.651 1.00 89.94 298 LEU A C 1
ATOM 2453 O O . LEU A 1 298 ? -55.542 -15.564 46.963 1.00 89.94 298 LEU A O 1
ATOM 2457 N N . GLU A 1 299 ? -57.764 -15.833 47.153 1.00 90.75 299 GLU A N 1
ATOM 2458 C CA . GLU A 1 299 ? -57.961 -16.214 45.757 1.00 90.75 299 GLU A CA 1
ATOM 2459 C C . GLU A 1 299 ? -57.707 -15.049 44.792 1.00 90.75 299 GLU A C 1
ATOM 2461 O O . GLU A 1 299 ? -57.050 -15.230 43.767 1.00 90.75 299 GLU A O 1
ATOM 2466 N N . ASN A 1 300 ? -58.132 -13.833 45.142 1.00 90.12 300 ASN A N 1
ATOM 2467 C CA . ASN A 1 300 ? -57.817 -12.641 44.353 1.00 90.12 300 ASN A CA 1
ATOM 2468 C C . ASN A 1 300 ? -56.302 -12.376 44.313 1.00 90.12 300 ASN A C 1
ATOM 2470 O O . ASN A 1 300 ? -55.750 -12.139 43.243 1.00 90.12 300 ASN A O 1
ATOM 2474 N N . SER A 1 301 ? -55.607 -12.511 45.449 1.00 86.31 301 SER A N 1
ATOM 2475 C CA . SER A 1 301 ? -54.142 -12.414 45.518 1.00 86.31 301 SER A CA 1
ATOM 2476 C C . SER A 1 301 ? -53.432 -13.503 44.700 1.00 86.31 301 SER A C 1
ATOM 2478 O O . SER A 1 301 ? -52.370 -13.256 44.126 1.00 86.31 301 SER A O 1
ATOM 2480 N N . ALA A 1 302 ? -53.981 -14.719 44.645 1.00 85.69 302 ALA A N 1
ATOM 2481 C CA . ALA A 1 302 ? -53.448 -15.790 43.807 1.00 85.69 302 ALA A CA 1
ATOM 2482 C C . ALA A 1 302 ? -53.604 -15.461 42.313 1.00 85.69 302 ALA A C 1
ATOM 2484 O O . ALA A 1 302 ? -52.614 -15.509 41.587 1.00 85.69 302 ALA A O 1
ATOM 2485 N N . LYS A 1 303 ? -54.796 -15.023 41.883 1.00 90.44 303 LYS A N 1
ATOM 2486 C CA . LYS A 1 303 ? -55.073 -14.610 40.494 1.00 90.44 303 LYS A CA 1
ATOM 2487 C C . LYS A 1 303 ? -54.205 -13.435 40.049 1.00 90.44 303 LYS A C 1
ATOM 2489 O O . LYS A 1 303 ? -53.739 -13.397 38.915 1.00 90.44 303 LYS A O 1
ATOM 2494 N N . GLU A 1 304 ? -53.957 -12.478 40.937 1.00 89.31 304 GLU A N 1
ATOM 2495 C CA . GLU A 1 304 ? -53.118 -11.320 40.631 1.00 89.31 304 GLU A CA 1
ATOM 2496 C C . GLU A 1 304 ? -51.639 -11.706 40.487 1.00 89.31 304 GLU A C 1
ATOM 2498 O O . GLU A 1 304 ? -50.983 -11.283 39.535 1.00 89.31 304 GLU A O 1
ATOM 2503 N N . ARG A 1 305 ? -51.133 -12.603 41.346 1.00 88.94 305 ARG A N 1
ATOM 2504 C CA . ARG A 1 305 ? -49.787 -13.183 41.194 1.00 88.94 305 ARG A CA 1
ATOM 2505 C C . ARG A 1 305 ? -49.643 -13.989 39.907 1.00 88.94 305 ARG A C 1
ATOM 2507 O O . ARG A 1 305 ? -48.623 -13.869 39.234 1.00 88.94 305 ARG A O 1
ATOM 2514 N N . GLU A 1 306 ? -50.655 -14.772 39.551 1.00 91.00 306 GLU A N 1
ATOM 2515 C CA . GLU A 1 306 ? -50.673 -15.551 38.312 1.00 91.00 306 GLU A CA 1
ATOM 2516 C C . GLU A 1 306 ? -50.655 -14.635 37.080 1.00 91.00 306 GLU A C 1
ATOM 2518 O O . GLU A 1 306 ? -49.854 -14.839 36.171 1.00 91.00 306 GLU A O 1
ATOM 2523 N N . LYS A 1 307 ? -51.439 -13.548 37.092 1.00 92.69 307 LYS A N 1
ATOM 2524 C CA . LYS A 1 307 ? -51.437 -12.535 36.028 1.00 92.69 307 LYS A CA 1
ATOM 2525 C C . LYS A 1 307 ? -50.076 -11.847 35.877 1.00 92.69 307 LYS A C 1
ATOM 2527 O O . LYS A 1 307 ? -49.600 -11.689 34.756 1.00 92.69 307 LYS A O 1
ATOM 2532 N N . VAL A 1 308 ? -49.436 -11.467 36.985 1.00 90.94 308 VAL A N 1
ATOM 2533 C CA . VAL A 1 308 ? -48.095 -10.852 36.968 1.00 90.94 308 VAL A CA 1
ATOM 2534 C C . VAL A 1 308 ? -47.041 -11.844 36.467 1.00 90.94 308 VAL A C 1
ATOM 2536 O O . VAL A 1 308 ? -46.203 -11.482 35.646 1.00 90.94 308 VAL A O 1
ATOM 2539 N N . SER A 1 309 ? -47.106 -13.106 36.898 1.00 86.44 309 SER A N 1
ATOM 2540 C CA . SER A 1 309 ? -46.202 -14.160 36.426 1.00 86.44 309 SER A CA 1
ATOM 2541 C C . SER A 1 309 ? -46.375 -14.440 34.926 1.00 86.44 309 SER A C 1
ATOM 2543 O O . SER A 1 309 ? -45.384 -14.532 34.198 1.00 86.44 309 SER A O 1
ATOM 2545 N N . ALA A 1 310 ? -47.615 -14.485 34.433 1.00 91.00 310 ALA A N 1
ATOM 2546 C CA . ALA A 1 310 ? -47.924 -14.632 33.010 1.00 91.00 310 ALA A CA 1
ATOM 2547 C C . ALA A 1 310 ? -47.435 -13.432 32.174 1.00 91.00 310 ALA A C 1
ATOM 2549 O O . ALA A 1 310 ? -46.959 -13.591 31.052 1.00 91.00 310 ALA A O 1
ATOM 2550 N N . GLN A 1 311 ? -47.516 -12.216 32.718 1.00 93.25 311 GLN A N 1
ATOM 2551 C CA . GLN A 1 311 ? -47.017 -11.027 32.032 1.00 93.25 311 GLN A CA 1
ATOM 2552 C C . GLN A 1 311 ? -45.483 -10.998 31.975 1.00 93.25 311 GLN A C 1
ATOM 2554 O O . GLN A 1 311 ? -44.918 -10.765 30.909 1.00 93.25 311 GLN A O 1
ATOM 2559 N N . MET A 1 312 ? -44.812 -11.330 33.081 1.00 89.19 312 MET A N 1
ATOM 2560 C CA . MET A 1 312 ? -43.350 -11.408 33.147 1.00 89.19 312 MET A CA 1
ATOM 2561 C C . MET A 1 312 ? -42.786 -12.503 32.231 1.00 89.19 312 MET A C 1
ATOM 2563 O O . MET A 1 312 ? -41.772 -12.300 31.572 1.00 89.19 312 MET A O 1
ATOM 2567 N N . THR A 1 313 ? -43.450 -13.659 32.141 1.00 88.50 313 THR A N 1
ATOM 2568 C CA . THR A 1 313 ? -43.055 -14.730 31.207 1.00 88.50 313 THR A CA 1
ATOM 2569 C C . THR A 1 313 ? -43.204 -14.300 29.750 1.00 88.50 313 THR A C 1
ATOM 2571 O O . THR A 1 313 ? -42.280 -14.515 28.971 1.00 88.50 313 THR A O 1
ATOM 2574 N N . LYS A 1 314 ? -44.288 -13.602 29.394 1.00 93.19 314 LYS A N 1
ATOM 2575 C CA . LYS A 1 314 ? -44.474 -13.045 28.046 1.00 93.19 314 LYS A CA 1
ATOM 2576 C C . LYS A 1 314 ? -43.428 -11.979 27.694 1.00 93.19 314 LYS A C 1
ATOM 2578 O O . LYS A 1 314 ? -42.910 -11.974 26.581 1.00 93.19 314 LYS A O 1
ATOM 2583 N N . GLU A 1 315 ? -43.101 -11.083 28.623 1.00 92.19 315 GLU A N 1
ATOM 2584 C CA . GLU A 1 315 ? -42.030 -10.093 28.434 1.00 92.19 315 GLU A CA 1
ATOM 2585 C C . GLU A 1 315 ? -40.664 -10.772 28.273 1.00 92.19 315 GLU A C 1
ATOM 2587 O O . GLU A 1 315 ? -39.915 -10.431 27.358 1.00 92.19 315 GLU A O 1
ATOM 2592 N N . ASN A 1 316 ? -40.375 -11.799 29.076 1.00 88.31 316 ASN A N 1
ATOM 2593 C CA . ASN A 1 316 ? -39.155 -12.594 28.945 1.00 88.31 316 ASN A CA 1
ATOM 2594 C C . ASN A 1 316 ? -39.074 -13.316 27.592 1.00 88.31 316 ASN A C 1
ATOM 2596 O O . ASN A 1 316 ? -38.011 -13.327 26.975 1.00 88.31 316 ASN A O 1
ATOM 2600 N N . GLU A 1 317 ? -40.175 -13.885 27.096 1.00 91.31 317 GLU A N 1
ATOM 2601 C CA . GLU A 1 317 ? -40.226 -14.490 25.761 1.00 91.31 317 GLU A CA 1
ATOM 2602 C C . GLU A 1 317 ? -39.922 -13.464 24.662 1.00 91.31 317 GLU A C 1
ATOM 2604 O O . GLU A 1 317 ? -39.082 -13.731 23.799 1.00 91.31 317 GLU A O 1
ATOM 2609 N N . MET A 1 318 ? -40.521 -12.267 24.719 1.00 91.06 318 MET A N 1
ATOM 2610 C CA . MET A 1 318 ? -40.230 -11.195 23.758 1.00 91.06 318 MET A CA 1
ATOM 2611 C C . MET A 1 318 ? -38.754 -10.775 23.804 1.00 91.06 318 MET A C 1
ATOM 2613 O O . MET A 1 318 ? -38.095 -10.751 22.762 1.00 91.06 318 MET A O 1
ATOM 2617 N N . LEU A 1 319 ? -38.196 -10.545 24.996 1.00 92.25 319 LEU A N 1
ATOM 2618 C CA . LEU A 1 319 ? -36.784 -10.182 25.165 1.00 92.25 319 LEU A CA 1
ATOM 2619 C C . LEU A 1 319 ? -35.838 -11.275 24.646 1.00 92.25 319 LEU A C 1
ATOM 2621 O O . LEU A 1 319 ? -34.832 -10.975 24.004 1.00 92.25 319 LEU A O 1
ATOM 2625 N N . ILE A 1 320 ? -36.162 -12.555 24.856 1.00 91.56 320 ILE A N 1
ATOM 2626 C CA . ILE A 1 320 ? -35.385 -13.676 24.305 1.00 91.56 320 ILE A CA 1
ATOM 2627 C C . ILE A 1 320 ? -35.438 -13.670 22.772 1.00 91.56 320 ILE A C 1
ATOM 2629 O O . ILE A 1 320 ? -34.409 -13.894 22.125 1.00 91.56 320 ILE A O 1
ATOM 2633 N N . THR A 1 321 ? -36.602 -13.407 22.168 1.00 92.19 321 THR A N 1
ATOM 2634 C CA . THR A 1 321 ? -36.708 -13.314 20.702 1.00 92.19 321 THR A CA 1
ATOM 2635 C C . THR A 1 321 ? -35.887 -12.156 20.135 1.00 92.19 321 THR A C 1
ATOM 2637 O O . THR A 1 321 ? -35.189 -12.351 19.138 1.00 92.19 321 THR A O 1
ATOM 2640 N N . GLU A 1 322 ? -35.874 -11.004 20.806 1.00 93.06 322 GLU A N 1
ATOM 2641 C CA . GLU A 1 322 ? -35.091 -9.829 20.414 1.00 93.06 322 GLU A CA 1
ATOM 2642 C C . GLU A 1 322 ? -33.582 -10.075 20.555 1.00 93.06 322 GLU A C 1
ATOM 2644 O O . GLU A 1 322 ? -32.826 -9.863 19.605 1.00 93.06 322 GLU A O 1
ATOM 2649 N N . ILE A 1 323 ? -33.132 -10.648 21.679 1.00 92.38 323 ILE A N 1
ATOM 2650 C CA . ILE A 1 323 ? -31.729 -11.055 21.875 1.00 92.38 323 ILE A CA 1
ATOM 2651 C C . ILE A 1 323 ? -31.288 -12.028 20.775 1.00 92.38 323 ILE A C 1
ATOM 2653 O O . ILE A 1 323 ? -30.173 -11.927 20.256 1.00 92.38 323 ILE A O 1
ATOM 2657 N N . ASN A 1 324 ? -32.143 -12.979 20.400 1.00 90.00 324 ASN A N 1
ATOM 2658 C CA . ASN A 1 324 ? -31.828 -13.939 19.347 1.00 90.00 324 ASN A CA 1
ATOM 2659 C C . ASN A 1 324 ? -31.791 -13.295 17.951 1.00 90.00 324 ASN A C 1
ATOM 2661 O O . ASN A 1 324 ? -30.946 -13.684 17.141 1.00 90.00 324 ASN A O 1
ATOM 2665 N N . ALA A 1 325 ? -32.645 -12.307 17.668 1.00 92.25 325 ALA A N 1
ATOM 2666 C CA . ALA A 1 325 ? -32.587 -11.520 16.436 1.00 92.25 325 ALA A CA 1
ATOM 2667 C C . ALA A 1 325 ? -31.280 -10.712 16.356 1.00 92.25 325 ALA A C 1
ATOM 2669 O O . ALA A 1 325 ? -30.525 -10.861 15.393 1.00 92.25 325 ALA A O 1
ATOM 2670 N N . LEU A 1 326 ? -30.933 -9.987 17.423 1.00 91.31 326 LEU A N 1
ATOM 2671 C CA . LEU A 1 326 ? -29.691 -9.214 17.516 1.00 91.31 326 LEU A CA 1
ATOM 2672 C C . LEU A 1 326 ? -28.443 -10.101 17.396 1.00 91.31 326 LEU A C 1
ATOM 2674 O O . LEU A 1 326 ? -27.471 -9.736 16.736 1.00 91.31 326 LEU A O 1
ATOM 2678 N N . ARG A 1 327 ? -28.459 -11.312 17.970 1.00 92.19 327 ARG A N 1
ATOM 2679 C CA . ARG A 1 327 ? -27.375 -12.298 17.794 1.00 92.19 327 ARG A CA 1
ATOM 2680 C C . ARG A 1 327 ? -27.215 -12.735 16.335 1.00 92.19 327 ARG A C 1
ATOM 2682 O O . ARG A 1 327 ? -26.078 -12.887 15.883 1.00 92.19 327 ARG A O 1
ATOM 2689 N N . LYS A 1 328 ? -28.316 -12.931 15.598 1.00 90.56 328 LYS A N 1
ATOM 2690 C CA . LYS A 1 328 ? -28.279 -13.264 14.162 1.00 90.56 328 LYS A CA 1
ATOM 2691 C C . LYS A 1 328 ? -27.725 -12.103 13.341 1.00 90.56 328 LYS A C 1
ATOM 2693 O O . LYS A 1 328 ? -26.826 -12.325 12.534 1.00 90.56 328 LYS A O 1
ATOM 2698 N N . GLU A 1 329 ? -28.187 -10.880 13.583 1.00 91.38 329 GLU A N 1
ATOM 2699 C CA . GLU A 1 329 ? -27.675 -9.680 12.909 1.00 91.38 329 GLU A CA 1
ATOM 2700 C C . GLU A 1 329 ? -26.178 -9.486 13.164 1.00 91.38 329 GLU A C 1
ATOM 2702 O O . GLU A 1 329 ? -25.391 -9.309 12.234 1.00 91.38 329 GLU A O 1
ATOM 2707 N N . LEU A 1 330 ? -25.747 -9.634 14.415 1.00 89.31 330 LEU A N 1
ATOM 2708 C CA . LEU A 1 330 ? -24.345 -9.525 14.802 1.00 89.31 330 LEU A CA 1
ATOM 2709 C C . LEU A 1 330 ? -23.478 -10.622 14.159 1.00 89.31 330 LEU A C 1
ATOM 2711 O O . LEU A 1 330 ? -22.325 -10.371 13.798 1.00 89.31 330 LEU A O 1
ATOM 2715 N N . HIS A 1 331 ? -24.022 -11.825 13.958 1.00 91.50 331 HIS A N 1
ATOM 2716 C CA . HIS A 1 331 ? -23.352 -12.884 13.204 1.00 91.50 331 HIS A CA 1
ATOM 2717 C C . HIS A 1 331 ? -23.219 -12.545 11.712 1.00 91.50 331 HIS A C 1
ATOM 2719 O O . HIS A 1 331 ? -22.141 -12.732 11.140 1.00 91.50 331 HIS A O 1
ATOM 2725 N N . VAL A 1 332 ? -24.266 -11.993 11.090 1.00 90.69 332 VAL A N 1
ATOM 2726 C CA . VAL A 1 332 ? -24.233 -11.536 9.691 1.00 90.69 332 VAL A CA 1
ATOM 2727 C C . VAL A 1 332 ? -23.192 -10.431 9.512 1.00 90.69 332 VAL A C 1
ATOM 2729 O O . VAL A 1 332 ? -22.324 -10.555 8.649 1.00 90.69 332 VAL A O 1
ATOM 2732 N N . VAL A 1 333 ? -23.196 -9.410 10.372 1.00 87.44 333 VAL A N 1
ATOM 2733 C CA . VAL A 1 333 ? -22.229 -8.300 10.323 1.00 87.44 333 VAL A CA 1
ATOM 2734 C C . VAL A 1 333 ? -20.798 -8.798 10.538 1.00 87.44 333 VAL A C 1
ATOM 2736 O O . VAL A 1 333 ? -19.893 -8.410 9.800 1.00 87.44 333 VAL A O 1
ATOM 2739 N N . ARG A 1 334 ? -20.564 -9.715 11.488 1.00 87.31 334 ARG A N 1
ATOM 2740 C CA . ARG A 1 334 ? -19.242 -10.349 11.665 1.00 87.31 334 ARG A CA 1
ATOM 2741 C C . ARG A 1 334 ? -18.805 -11.121 10.424 1.00 87.31 334 ARG A C 1
ATOM 2743 O O . ARG A 1 334 ? -17.642 -11.036 10.038 1.00 87.31 334 ARG A O 1
ATOM 2750 N N . THR A 1 335 ? -19.717 -11.845 9.785 1.00 83.38 335 THR A N 1
ATOM 2751 C CA . THR A 1 335 ? -19.423 -12.617 8.569 1.00 83.38 335 THR A CA 1
ATOM 2752 C C . THR A 1 335 ? -19.101 -11.697 7.393 1.00 83.38 335 THR A C 1
ATOM 2754 O O . THR A 1 335 ? -18.126 -11.940 6.681 1.00 83.38 335 THR A O 1
ATOM 2757 N N . GLN A 1 336 ? -19.841 -10.596 7.236 1.00 84.31 336 GLN A N 1
ATOM 2758 C CA . GLN A 1 336 ? -19.558 -9.550 6.250 1.00 84.31 336 GLN A CA 1
ATOM 2759 C C . GLN A 1 336 ? -18.212 -8.868 6.516 1.00 84.31 336 GLN A C 1
ATOM 2761 O O . GLN A 1 336 ? -17.430 -8.688 5.588 1.00 84.31 336 GLN A O 1
ATOM 2766 N N . LEU A 1 337 ? -17.882 -8.573 7.777 1.00 81.44 337 LEU A N 1
ATOM 2767 C CA . LEU A 1 337 ? -16.585 -8.015 8.166 1.00 81.44 337 LEU A CA 1
ATOM 2768 C C . LEU A 1 337 ? -15.432 -8.972 7.825 1.00 81.44 337 LEU A C 1
ATOM 2770 O O . LEU A 1 337 ? -14.392 -8.538 7.332 1.00 81.44 337 LEU A O 1
ATOM 2774 N N . VAL A 1 338 ? -15.606 -10.276 8.063 1.00 80.75 338 VAL A N 1
ATOM 2775 C CA . VAL A 1 338 ? -14.623 -11.306 7.689 1.00 80.75 338 VAL A CA 1
ATOM 2776 C C . VAL A 1 338 ? -14.492 -11.411 6.168 1.00 80.75 338 VAL A C 1
ATOM 2778 O O . VAL A 1 338 ? -13.371 -11.498 5.670 1.00 80.75 338 VAL A O 1
ATOM 2781 N N . HIS A 1 339 ? -15.598 -11.349 5.421 1.00 75.50 339 HIS A N 1
ATOM 2782 C CA . HIS A 1 339 ? -15.576 -11.324 3.955 1.00 75.50 339 HIS A CA 1
ATOM 2783 C C . HIS A 1 339 ? -14.871 -10.076 3.412 1.00 75.50 339 HIS A C 1
ATOM 2785 O O . HIS A 1 339 ? -13.999 -10.205 2.562 1.00 75.50 339 HIS A O 1
ATOM 2791 N N . MET A 1 340 ? -15.166 -8.893 3.956 1.00 70.88 340 MET A N 1
ATOM 2792 C CA . MET A 1 340 ? -14.496 -7.637 3.603 1.00 70.88 340 MET A CA 1
ATOM 2793 C C . MET A 1 340 ? -13.006 -7.636 3.955 1.00 70.88 340 MET A C 1
ATOM 2795 O O . MET A 1 340 ? -12.186 -7.087 3.222 1.00 70.88 340 MET A O 1
ATOM 2799 N N . LYS A 1 341 ? -12.627 -8.246 5.084 1.00 72.62 341 LYS A N 1
ATOM 2800 C CA . LYS A 1 341 ? -11.214 -8.429 5.439 1.00 72.62 341 LYS A CA 1
ATOM 2801 C C . LYS A 1 341 ? -10.519 -9.388 4.474 1.00 72.62 341 LYS A C 1
ATOM 2803 O O . LYS A 1 341 ? -9.385 -9.117 4.104 1.00 72.62 341 LYS A O 1
ATOM 2808 N N . ARG A 1 342 ? -11.196 -10.456 4.035 1.00 66.81 342 ARG A N 1
ATOM 2809 C CA . ARG A 1 342 ? -10.679 -11.417 3.045 1.00 66.81 342 ARG A CA 1
ATOM 2810 C C . ARG A 1 342 ? -10.586 -10.845 1.630 1.00 66.81 342 ARG A C 1
ATOM 2812 O O . ARG A 1 342 ? -9.651 -11.186 0.916 1.00 66.81 342 ARG A O 1
ATOM 2819 N N . SER A 1 343 ? -11.513 -9.982 1.218 1.00 60.72 343 SER A N 1
ATOM 2820 C CA . SER A 1 343 ? -11.436 -9.299 -0.079 1.00 60.72 343 SER A CA 1
ATOM 2821 C C . SER A 1 343 ? -10.378 -8.196 -0.096 1.00 60.72 343 SER A C 1
ATOM 2823 O O . SER A 1 343 ? -9.793 -7.944 -1.139 1.00 60.72 343 SER A O 1
ATOM 2825 N N . ARG A 1 344 ? -10.048 -7.598 1.058 1.00 57.31 344 ARG A N 1
ATOM 2826 C CA . ARG A 1 344 ? -8.904 -6.679 1.199 1.00 57.31 344 ARG A CA 1
ATOM 2827 C C . ARG A 1 344 ? -7.532 -7.367 1.228 1.00 57.31 344 ARG A C 1
ATOM 2829 O O . ARG A 1 344 ? -6.535 -6.678 1.051 1.00 57.31 344 ARG A O 1
ATOM 2836 N N . THR A 1 345 ? -7.459 -8.680 1.460 1.00 51.81 345 THR A N 1
ATOM 2837 C CA . THR A 1 345 ? -6.195 -9.446 1.503 1.00 51.81 345 THR A CA 1
ATOM 2838 C C . THR A 1 345 ? -5.932 -10.308 0.264 1.00 51.81 345 THR A C 1
ATOM 2840 O O . THR A 1 345 ? -4.953 -11.052 0.255 1.00 51.81 345 THR A O 1
ATOM 2843 N N . ARG A 1 346 ? -6.746 -10.207 -0.797 1.00 45.47 346 ARG A N 1
ATOM 2844 C CA . ARG A 1 346 ? -6.406 -10.760 -2.118 1.00 45.47 346 ARG A CA 1
ATOM 2845 C C . ARG A 1 346 ? -5.804 -9.653 -2.996 1.00 45.47 346 ARG A C 1
ATOM 2847 O O . ARG A 1 346 ? -6.535 -8.725 -3.330 1.00 45.47 346 ARG A O 1
ATOM 2854 N N . PRO A 1 347 ? -4.508 -9.710 -3.350 1.00 42.47 347 PRO A N 1
ATOM 2855 C CA . PRO A 1 347 ? -3.970 -8.883 -4.420 1.00 42.47 347 PRO A CA 1
ATOM 2856 C C . PRO A 1 347 ? -4.537 -9.356 -5.763 1.00 42.47 347 PRO A C 1
ATOM 2858 O O . PRO A 1 347 ? -4.666 -10.560 -5.985 1.00 42.47 347 PRO A O 1
ATOM 2861 N N . ASP A 1 348 ? -4.874 -8.395 -6.624 1.00 44.41 348 ASP A N 1
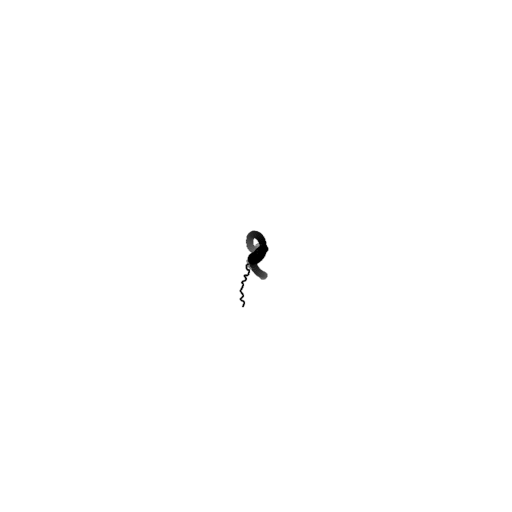ATOM 2862 C CA . ASP A 1 348 ? -5.225 -8.583 -8.033 1.00 44.41 348 ASP A CA 1
ATOM 2863 C C . ASP A 1 348 ? -4.238 -9.538 -8.722 1.00 44.41 348 ASP A C 1
ATOM 2865 O O . ASP A 1 348 ? -3.100 -9.183 -9.029 1.00 44.41 348 ASP A O 1
ATOM 2869 N N . GLN A 1 349 ? -4.695 -10.753 -8.991 1.00 46.50 349 GLN A N 1
ATOM 2870 C CA . GLN A 1 349 ? -4.225 -11.560 -10.103 1.00 46.50 349 GLN A CA 1
ATOM 2871 C C . GLN A 1 349 ? -5.468 -12.162 -10.733 1.00 46.50 349 GLN A C 1
ATOM 2873 O O . GLN A 1 349 ? -5.989 -13.142 -10.223 1.00 46.50 349 GLN A O 1
ATOM 2878 N N . ASP A 1 350 ? -5.965 -11.510 -11.779 1.00 40.34 350 ASP A N 1
ATOM 2879 C CA . ASP A 1 350 ? -6.588 -12.165 -12.928 1.00 40.34 350 ASP A CA 1
ATOM 2880 C C . ASP A 1 350 ? -6.680 -11.137 -14.063 1.00 40.34 350 ASP A C 1
ATOM 2882 O O . ASP A 1 350 ? -7.671 -10.440 -14.273 1.00 40.34 350 ASP A O 1
ATOM 2886 N N . THR A 1 351 ? -5.567 -11.012 -14.786 1.00 37.97 351 THR A N 1
ATOM 2887 C CA . THR A 1 351 ? -5.542 -10.481 -16.151 1.00 37.97 351 THR A CA 1
ATOM 2888 C C . THR A 1 351 ? -6.115 -11.563 -17.080 1.00 37.97 351 THR A C 1
ATOM 2890 O O . THR A 1 351 ? -5.647 -12.702 -17.018 1.00 37.97 351 THR A O 1
ATOM 2893 N N . PRO A 1 352 ? -7.097 -11.272 -17.953 1.00 45.25 352 PRO A N 1
ATOM 2894 C CA . PRO A 1 352 ? -7.638 -12.273 -18.868 1.00 45.25 352 PRO A CA 1
ATOM 2895 C C . PRO A 1 352 ? -6.611 -12.628 -19.952 1.00 45.25 352 PRO A C 1
ATOM 2897 O O . PRO A 1 352 ? -6.167 -11.760 -20.702 1.00 45.25 352 PRO A O 1
ATOM 2900 N N . ARG A 1 353 ? -6.251 -13.912 -20.068 1.00 39.09 353 ARG A N 1
ATOM 2901 C CA . ARG A 1 353 ? -5.617 -14.455 -21.278 1.00 39.09 353 ARG A CA 1
ATOM 2902 C C . ARG A 1 353 ? -6.670 -14.531 -22.383 1.00 39.09 353 ARG A C 1
ATOM 2904 O O . ARG A 1 353 ? -7.594 -15.335 -22.299 1.00 39.09 353 ARG A O 1
ATOM 2911 N N . GLU A 1 354 ? -6.510 -13.711 -23.415 1.00 38.78 354 GLU A N 1
ATOM 2912 C CA . GLU A 1 354 ? -7.189 -13.880 -24.698 1.00 38.78 354 GLU A CA 1
ATOM 2913 C C . GLU A 1 354 ? -6.718 -15.185 -25.361 1.00 38.78 354 GLU A C 1
ATOM 2915 O O . GLU A 1 354 ? -5.582 -15.301 -25.821 1.00 38.78 354 GLU A O 1
ATOM 2920 N N . GLU A 1 355 ? -7.597 -16.186 -25.410 1.00 37.91 355 GLU A N 1
ATOM 2921 C CA . GLU A 1 355 ? -7.464 -17.319 -26.324 1.00 37.91 355 GLU A CA 1
ATOM 2922 C C . GLU A 1 355 ? -8.053 -16.929 -27.686 1.00 37.91 355 GLU A C 1
ATOM 2924 O O . GLU A 1 355 ? -9.269 -16.871 -27.879 1.00 37.91 355 GLU A O 1
ATOM 2929 N N . LEU A 1 356 ? -7.163 -16.669 -28.645 1.00 38.47 356 LEU A N 1
ATOM 2930 C CA . LEU A 1 356 ? -7.462 -16.589 -30.073 1.00 38.47 356 LEU A CA 1
ATOM 2931 C C . LEU A 1 356 ? -8.050 -17.926 -30.554 1.00 38.47 356 LEU A C 1
ATOM 2933 O O . LEU A 1 356 ? -7.326 -18.888 -30.811 1.00 38.47 356 LEU A O 1
ATOM 2937 N N . LYS A 1 357 ? -9.375 -17.982 -30.709 1.00 43.75 357 LYS A N 1
ATOM 2938 C CA . LYS A 1 357 ? -10.039 -19.011 -31.514 1.00 43.75 357 LYS A CA 1
ATOM 2939 C C . LYS A 1 357 ? -9.937 -18.627 -32.986 1.00 43.75 357 LYS A C 1
ATOM 2941 O O . LYS A 1 357 ? -10.484 -17.613 -33.409 1.00 43.75 357 LYS A O 1
ATOM 2946 N N . HIS A 1 358 ? -9.250 -19.466 -33.756 1.00 41.69 358 HIS A N 1
ATOM 2947 C CA . HIS A 1 358 ? -9.328 -19.479 -35.210 1.00 41.69 358 HIS A CA 1
ATOM 2948 C C . HIS A 1 358 ? -10.788 -19.621 -35.654 1.00 41.69 358 HIS A C 1
ATOM 2950 O O . HIS A 1 358 ? -11.480 -20.562 -35.267 1.00 41.69 358 HIS A O 1
ATOM 2956 N N . GLN A 1 359 ? -11.241 -18.669 -36.464 1.00 40.91 359 GLN A N 1
ATOM 2957 C CA . GLN A 1 359 ? -12.526 -18.702 -37.139 1.00 40.91 359 GLN A CA 1
ATOM 2958 C C . GLN A 1 359 ? -12.311 -19.314 -38.528 1.00 40.91 359 GLN A C 1
ATOM 2960 O O . GLN A 1 359 ? -11.650 -18.721 -39.379 1.00 40.91 359 GLN A O 1
ATOM 2965 N N . GLU A 1 360 ? -12.842 -20.519 -38.734 1.00 40.75 360 GLU A N 1
ATOM 2966 C CA . GLU A 1 360 ? -13.104 -21.061 -40.065 1.00 40.75 360 GLU A CA 1
ATOM 2967 C C . GLU A 1 360 ? -14.132 -20.157 -40.757 1.00 40.75 360 GLU A C 1
ATOM 2969 O O . GLU A 1 360 ? -15.246 -19.961 -40.265 1.00 40.75 360 GLU A O 1
ATOM 2974 N N . VAL A 1 361 ? -13.742 -19.599 -41.899 1.00 50.31 361 VAL A N 1
ATOM 2975 C CA . VAL A 1 361 ? -14.628 -18.902 -42.831 1.00 50.31 361 VAL A CA 1
ATOM 2976 C C . VAL A 1 361 ? -14.765 -19.797 -44.060 1.00 50.31 361 VAL A C 1
ATOM 2978 O O . VAL A 1 361 ? -13.764 -20.193 -44.657 1.00 50.31 361 VAL A O 1
ATOM 2981 N N . ARG A 1 362 ? -16.016 -20.147 -44.371 1.00 44.22 362 ARG A N 1
ATOM 2982 C CA . ARG A 1 362 ? -16.454 -20.631 -45.684 1.00 44.22 362 ARG A CA 1
ATOM 2983 C C . ARG A 1 362 ? -16.478 -19.496 -46.692 1.00 44.22 362 ARG A C 1
ATOM 2985 O O . ARG A 1 362 ? -16.863 -18.381 -46.273 1.00 44.22 362 ARG A O 1
#

InterPro domains:
  IPR052993 Cilia- and flagella-associated protein 57 [PTHR32215] (2-349)